Protein AF-A0A0S2LIQ3-F1 (afdb_monomer)

pLDDT: mean 70.56, std 28.11, range [24.98, 98.38]

Radius of gyration: 31.93 Å; Cα contacts (8 Å, |Δi|>4): 536; chains: 1; bounding box: 80×96×105 Å

Secondary structure (DSSP, 8-state):
---------------------------------S-B-SS-TTSS--GGG---SSS-HHHHHHHHHHHHH-HHHHHTTEE-SSS-TTSBSEEEEEEE-SSTT--EEEEEEEGGGS----S---TTT--HHHHHHHHHHHTTSS-EETTEEPP--HHHHHHHHHSS-EEEEEHHHHTTHHHHHHTTTTTS-EEEEE-SS--SSSPTT-EEEEEEEEE-TTS-EEEEEEETTTEEEEEEHHHHHHHEEEEEEEGGG---PPP-------PPPPPPPPP-------------------------------------------------------------------PPP-

Solvent-accessible surface area (backbone atoms only — not comparable to full-atom values): 21397 Å² total; per-residue (Å²): 137,87,88,76,89,85,88,78,90,80,80,88,75,83,78,76,77,76,73,76,72,78,76,75,71,68,70,77,78,76,67,74,86,63,36,34,13,38,30,32,98,84,71,43,53,50,44,86,64,45,24,50,62,59,75,26,39,23,36,51,8,31,51,31,13,39,25,70,58,24,26,62,44,59,50,69,29,55,48,60,86,61,98,48,57,65,52,32,47,52,35,32,33,51,39,22,36,77,55,95,76,32,49,78,43,79,27,80,39,35,66,90,66,35,28,82,44,35,62,56,71,58,42,73,47,32,37,48,63,26,35,52,53,30,26,38,41,75,70,67,64,38,66,63,56,99,71,33,61,48,67,40,59,46,44,52,30,42,19,20,70,65,49,43,65,48,41,70,46,44,47,86,79,37,61,81,51,46,59,59,54,51,58,35,15,68,50,22,37,21,30,42,29,27,21,68,68,86,30,81,87,55,69,47,59,35,30,23,9,29,56,36,59,49,67,45,97,90,66,51,46,32,37,32,32,34,37,33,82,66,47,81,48,76,40,44,45,68,58,53,53,68,24,37,37,31,44,27,33,44,49,93,64,48,52,59,81,62,78,87,73,72,88,74,88,76,73,81,84,79,78,84,86,82,83,87,84,86,89,82,91,86,85,86,86,82,84,89,84,90,84,88,83,88,80,91,76,89,78,89,79,82,89,85,82,80,87,82,89,78,89,84,84,86,81,89,86,88,83,90,82,84,86,83,89,77,85,86,81,82,81,73,94,67,95,72,87,84,78,85,80,83,83,81,78,136

Nearest PDB structures (foldseek):
  8oig-assembly3_C  TM=6.066E-01  e=2.858E-04  Staphylococcus aureus
  1cv8-assembly1_A-2  TM=5.925E-01  e=3.415E-04  Staphylococcus aureus
  8bns-assembly1_B  TM=5.277E-01  e=1.074E-01  Sulfurihydrogenibium sp. YO3AOP1
  7old-assembly1_SE  TM=5.639E-01  e=6.749E-01  Thermochaetoides thermophila DSM 1495

Mean predicted aligned error: 17.4 Å

Sequence (346 aa):
MINTFFITLLFSHALTWTQAIPTLSHPPTVWKRDGAPLFGASGMPSRDDIGQHEGDCGWLSSMAAITTISPFFVKSKFAYSSSSDQSVTDVRVTIFTDDASLTAQVVPVTYHSQLINNDNEDTSTAWWPGAYDSAAVYSGTLPSTNGSLNPVGVTNALQILTGKEAAWKFKGDLGDEAWEVLNKGTKTPVVLQTLPTGAVDLVGGHAYAVLNTSIAVNGTKMVALFNPWGDDVVYTYDTAMNDCYLLAWLKNNDTLKSTESSSSSSSPPSSPLVDSGTFCSETDNGVSTSTSAESRSQSVRTLNYKDTSSSISSSFDPTLTSAPEGVEENIVWVTEMVVITKFVYD

InterPro domains:
  IPR001300 Peptidase C2, calpain, catalytic domain [PS50203] (15-279)
  IPR038765 Papain-like cysteine peptidase superfamily [SSF54001] (20-251)

Foldseek 3Di:
DDDDDDDDDDDDDPPPPPPVPPPPPPPPPPPPPWAAQQDAPVNFNALLQFAAQDQQQLLSQLVNLCCLLCSVLLVVQWDADDPHSGTGFKIFGWWFALDPQRHIDTAIDGRVRFQPRGPVNPCNRHRNVSRLQSRCPRVVRFDDDPSGTDYDHNQSSNCGSRVFHKDKDFLVVCVVVVLVQLQLSNQWWKKFAFAQPDQDPDDHRGIWTFNHWDQDPVRFIKTWTHGSNNDTDIDTPCNSSVGTGMMMTGPPSDRSDDDPPPDDPPDDDDDDDDDDDDDDDDDDDDDDDDDDDDDDDDDDDDDDDDDDDDDDDDDDDDDDDDDDDDDDDPDDDDDDDDDDDDDDDD

Structure (mmCIF, N/CA/C/O backbone):
data_AF-A0A0S2LIQ3-F1
#
_entry.id   AF-A0A0S2LIQ3-F1
#
loop_
_atom_site.group_PDB
_atom_site.id
_atom_site.type_symbol
_atom_site.label_atom_id
_atom_site.label_alt_id
_atom_site.label_comp_id
_atom_site.label_asym_id
_atom_site.label_entity_id
_atom_site.label_seq_id
_atom_site.pdbx_PDB_ins_code
_atom_site.Cartn_x
_atom_site.Cartn_y
_atom_site.Cartn_z
_atom_site.occupancy
_atom_site.B_iso_or_equiv
_atom_site.auth_seq_id
_atom_site.auth_comp_id
_atom_site.auth_asym_id
_atom_site.auth_atom_id
_atom_site.pdbx_PDB_model_num
ATOM 1 N N . MET A 1 1 ? 41.378 -73.981 39.094 1.00 36.47 1 MET A N 1
ATOM 2 C CA . MET A 1 1 ? 42.845 -73.861 38.959 1.00 36.47 1 MET A CA 1
ATOM 3 C C . MET A 1 1 ? 43.150 -73.225 37.615 1.00 36.47 1 MET A C 1
ATOM 5 O O . MET A 1 1 ? 42.400 -73.433 36.675 1.00 36.47 1 MET A O 1
ATOM 9 N N . ILE A 1 2 ? 44.174 -72.380 37.628 1.00 39.12 2 ILE A N 1
ATOM 10 C CA . ILE A 1 2 ? 44.623 -71.388 36.640 1.00 39.12 2 ILE A CA 1
ATOM 11 C C . ILE A 1 2 ? 45.093 -71.994 35.298 1.00 39.12 2 ILE A C 1
ATOM 13 O O . ILE A 1 2 ? 45.505 -73.150 35.272 1.00 39.12 2 ILE A O 1
ATOM 17 N N . ASN A 1 3 ? 45.133 -71.117 34.279 1.00 33.31 3 ASN A N 1
ATOM 18 C CA . ASN A 1 3 ? 45.941 -71.078 33.040 1.00 33.31 3 ASN A CA 1
ATOM 19 C C . ASN A 1 3 ? 45.209 -71.442 31.739 1.00 33.31 3 ASN A C 1
ATOM 21 O O . ASN A 1 3 ? 44.478 -72.417 31.705 1.00 33.31 3 ASN A O 1
ATOM 25 N N . THR A 1 4 ? 45.426 -70.806 30.584 1.00 42.25 4 THR A N 1
ATOM 26 C CA . THR A 1 4 ? 46.072 -69.548 30.156 1.00 42.25 4 THR A CA 1
ATOM 27 C C . THR A 1 4 ? 45.879 -69.487 28.633 1.00 42.25 4 THR A C 1
ATOM 29 O O . THR A 1 4 ? 45.931 -70.527 27.989 1.00 42.25 4 THR A O 1
ATOM 32 N N . PHE A 1 5 ? 45.616 -68.284 28.107 1.00 41.88 5 PHE A N 1
ATOM 33 C CA . PHE A 1 5 ? 45.837 -67.776 26.739 1.00 41.88 5 PHE A CA 1
ATOM 34 C C . PHE A 1 5 ? 45.784 -68.728 25.528 1.00 41.88 5 PHE A C 1
ATOM 36 O O . PHE A 1 5 ? 46.616 -69.611 25.401 1.00 41.88 5 PHE A O 1
ATOM 43 N N . PHE A 1 6 ? 45.000 -68.347 24.512 1.00 40.59 6 PHE A N 1
ATOM 44 C CA . PHE A 1 6 ? 45.554 -68.029 23.185 1.00 40.59 6 PHE A CA 1
ATOM 45 C C . PHE A 1 6 ? 44.623 -67.047 22.456 1.00 40.59 6 PHE A C 1
ATOM 47 O O . PHE A 1 6 ? 43.516 -67.384 22.049 1.00 40.59 6 PHE A O 1
ATOM 54 N N . ILE A 1 7 ? 45.090 -65.803 22.328 1.00 46.41 7 ILE A N 1
ATOM 55 C CA . ILE A 1 7 ? 44.569 -64.806 21.391 1.00 46.41 7 ILE A CA 1
ATOM 56 C C . ILE A 1 7 ? 45.223 -65.122 20.048 1.00 46.41 7 ILE A C 1
ATOM 58 O O . ILE A 1 7 ? 46.450 -65.156 19.959 1.00 46.41 7 ILE A O 1
ATOM 62 N N . THR A 1 8 ? 44.430 -65.344 19.003 1.00 44.41 8 THR A N 1
ATOM 63 C CA . THR A 1 8 ? 44.941 -65.349 17.629 1.00 44.41 8 THR A CA 1
ATOM 64 C C . THR A 1 8 ? 44.077 -64.447 16.763 1.00 44.41 8 THR A C 1
ATOM 66 O O . THR A 1 8 ? 42.898 -64.689 16.525 1.00 44.41 8 THR A O 1
ATOM 69 N N . LEU A 1 9 ? 44.730 -63.361 16.361 1.00 42.03 9 LEU A N 1
ATOM 70 C CA . LEU A 1 9 ? 44.370 -62.364 15.367 1.00 42.03 9 LEU A CA 1
ATOM 71 C C . LEU A 1 9 ? 43.958 -63.030 14.041 1.00 42.03 9 LEU A C 1
ATOM 73 O O . LEU A 1 9 ? 44.758 -63.770 13.472 1.00 42.03 9 LEU A O 1
ATOM 77 N N . LEU A 1 10 ? 42.789 -62.691 13.491 1.00 42.06 10 LEU A N 1
ATOM 78 C CA . LEU A 1 10 ? 42.515 -62.854 12.060 1.00 42.06 10 LEU A CA 1
ATOM 79 C C . LEU A 1 10 ? 41.850 -61.594 11.491 1.00 42.06 10 LEU A C 1
ATOM 81 O O . LEU A 1 10 ? 40.644 -61.393 11.560 1.00 42.06 10 LEU A O 1
ATOM 85 N N . PHE A 1 11 ? 42.736 -60.735 10.989 1.00 40.19 11 PHE A N 1
ATOM 86 C CA . PHE A 1 11 ? 42.640 -59.858 9.823 1.00 40.19 11 PHE A CA 1
ATOM 87 C C . PHE A 1 11 ? 41.258 -59.422 9.310 1.00 40.19 11 PHE A C 1
ATOM 89 O O . PHE A 1 11 ? 40.604 -60.078 8.501 1.00 40.19 11 PHE A O 1
ATOM 96 N N . SER A 1 12 ? 40.959 -58.180 9.677 1.00 43.09 12 SER A N 1
ATOM 97 C CA . SER A 1 12 ? 40.254 -57.133 8.942 1.00 43.09 12 SER A CA 1
ATOM 98 C C . SER A 1 12 ? 40.279 -57.290 7.415 1.00 43.09 12 SER A C 1
ATOM 100 O O . SER A 1 12 ? 41.303 -57.061 6.781 1.00 43.09 12 SER A O 1
ATOM 102 N N . HIS A 1 13 ? 39.121 -57.568 6.821 1.00 38.19 13 HIS A N 1
ATOM 103 C CA . HIS A 1 13 ? 38.801 -57.175 5.447 1.00 38.19 13 HIS A CA 1
ATOM 104 C C . HIS A 1 13 ? 37.413 -56.536 5.466 1.00 38.19 13 HIS A C 1
ATOM 106 O O . HIS A 1 13 ? 36.413 -57.147 5.095 1.00 38.19 13 HIS A O 1
ATOM 112 N N . ALA A 1 14 ? 37.343 -55.297 5.956 1.00 44.16 14 ALA A N 1
ATOM 113 C CA . ALA A 1 14 ? 36.196 -54.447 5.687 1.00 44.16 14 ALA A CA 1
ATOM 114 C C . ALA A 1 14 ? 36.252 -54.081 4.198 1.00 44.16 14 ALA A C 1
ATOM 116 O O . ALA A 1 14 ? 36.945 -53.149 3.797 1.00 44.16 14 ALA A O 1
ATOM 117 N N . LEU A 1 15 ? 35.559 -54.864 3.371 1.00 41.22 15 LEU A N 1
ATOM 118 C CA . LEU A 1 15 ? 35.160 -54.453 2.032 1.00 41.22 15 LEU A CA 1
ATOM 119 C C . LEU A 1 15 ? 34.224 -53.253 2.195 1.00 41.22 15 LEU A C 1
ATOM 121 O O . LEU A 1 15 ? 33.015 -53.406 2.365 1.00 41.22 15 LEU A O 1
ATOM 125 N N . THR A 1 16 ? 34.789 -52.050 2.174 1.00 39.84 16 THR A N 1
ATOM 126 C CA . THR A 1 16 ? 34.028 -50.824 1.966 1.00 39.84 16 THR A CA 1
ATOM 127 C C . THR A 1 16 ? 33.497 -50.866 0.542 1.00 39.84 16 THR A C 1
ATOM 129 O O . THR A 1 16 ? 34.182 -50.499 -0.409 1.00 39.84 16 THR A O 1
ATOM 132 N N . TRP A 1 17 ? 32.274 -51.363 0.397 1.00 39.88 17 TRP A N 1
ATOM 133 C CA . TRP A 1 17 ? 31.448 -51.088 -0.765 1.00 39.88 17 TRP A CA 1
ATOM 134 C C . TRP A 1 17 ? 31.114 -49.597 -0.744 1.00 39.88 17 TRP A C 1
ATOM 136 O O . TRP A 1 17 ? 30.097 -49.176 -0.199 1.00 39.88 17 TRP A O 1
ATOM 146 N N . THR A 1 18 ? 31.988 -48.781 -1.327 1.00 41.03 18 THR A N 1
ATOM 147 C CA . THR A 1 18 ? 31.620 -47.463 -1.836 1.00 41.03 18 THR A CA 1
ATOM 148 C C . THR A 1 18 ? 30.677 -47.696 -3.009 1.00 41.03 18 THR A C 1
ATOM 150 O O . THR A 1 18 ? 31.080 -47.771 -4.167 1.00 41.03 18 THR A O 1
ATOM 153 N N . GLN A 1 19 ? 29.392 -47.866 -2.697 1.00 46.28 19 GLN A N 1
ATOM 154 C CA . GLN A 1 19 ? 28.330 -47.607 -3.655 1.00 46.28 19 GLN A CA 1
ATOM 155 C C . GLN A 1 19 ? 28.509 -46.145 -4.062 1.00 46.28 19 GLN A C 1
ATOM 157 O O . GLN A 1 19 ? 28.228 -45.235 -3.282 1.00 46.28 19 GLN A O 1
ATOM 162 N N . ALA A 1 20 ? 29.071 -45.927 -5.250 1.00 39.19 20 ALA A N 1
ATOM 163 C CA . ALA A 1 20 ? 28.983 -44.650 -5.922 1.00 39.19 20 ALA A CA 1
ATOM 164 C C . ALA A 1 20 ? 27.489 -44.373 -6.070 1.00 39.19 20 ALA A C 1
ATOM 166 O O . ALA A 1 20 ? 26.828 -44.960 -6.925 1.00 39.19 20 ALA A O 1
ATOM 167 N N . ILE A 1 21 ? 26.945 -43.547 -5.173 1.00 45.97 21 ILE A N 1
ATOM 168 C CA . ILE A 1 21 ? 25.639 -42.939 -5.374 1.00 45.97 21 ILE A CA 1
ATOM 169 C C . ILE A 1 21 ? 25.773 -42.268 -6.738 1.00 45.97 21 ILE A C 1
ATOM 171 O O . ILE A 1 21 ? 26.664 -41.424 -6.881 1.00 45.97 21 ILE A O 1
ATOM 175 N N . PRO A 1 22 ? 24.992 -42.663 -7.757 1.00 39.53 22 PRO A N 1
ATOM 176 C CA . PRO A 1 22 ? 24.955 -41.891 -8.974 1.00 39.53 22 PRO A CA 1
ATOM 177 C C . PRO A 1 22 ? 24.485 -40.513 -8.533 1.00 39.53 22 PRO A C 1
ATOM 179 O O . PRO A 1 22 ? 23.335 -40.333 -8.132 1.00 39.53 22 PRO A O 1
ATOM 182 N N . THR A 1 23 ? 25.406 -39.552 -8.523 1.00 41.56 23 THR A N 1
ATOM 183 C CA . THR A 1 23 ? 25.052 -38.150 -8.540 1.00 41.56 23 THR A CA 1
ATOM 184 C C . THR A 1 23 ? 24.220 -38.007 -9.798 1.00 41.56 23 THR A C 1
ATOM 186 O O . THR A 1 23 ? 24.741 -37.936 -10.908 1.00 41.56 23 THR A O 1
ATOM 189 N N . LEU A 1 24 ? 22.898 -38.055 -9.618 1.00 39.16 24 LEU A N 1
ATOM 190 C CA . LEU A 1 24 ? 21.955 -37.386 -10.487 1.00 39.16 24 LEU A CA 1
ATOM 191 C C . LEU A 1 24 ? 22.468 -35.954 -10.536 1.00 39.16 24 LEU A C 1
ATOM 193 O O . LEU A 1 24 ? 22.186 -35.135 -9.663 1.00 39.16 24 LEU A O 1
ATOM 197 N N . SER A 1 25 ? 23.333 -35.697 -11.514 1.00 38.75 25 SER A N 1
ATOM 198 C CA . SER A 1 25 ? 23.600 -34.368 -12.000 1.00 38.75 25 SER A CA 1
ATOM 199 C C . SER A 1 25 ? 22.222 -33.851 -12.356 1.00 38.75 25 SER A C 1
ATOM 201 O O . SER A 1 25 ? 21.656 -34.259 -13.375 1.00 38.75 25 SER A O 1
ATOM 203 N N . HIS A 1 26 ? 21.644 -33.049 -11.460 1.00 41.47 26 HIS A N 1
ATOM 204 C CA . HIS A 1 26 ? 20.515 -32.218 -11.812 1.00 41.47 26 HIS A CA 1
ATOM 205 C C . HIS A 1 26 ? 20.914 -31.579 -13.140 1.00 41.47 26 HIS A C 1
ATOM 207 O O . HIS A 1 26 ? 22.007 -30.996 -13.206 1.00 41.47 26 HIS A O 1
ATOM 213 N N . PRO A 1 27 ? 20.139 -31.779 -14.223 1.00 46.03 27 PRO A N 1
ATOM 214 C CA . PRO A 1 27 ? 20.403 -31.032 -15.436 1.00 46.03 27 PRO A CA 1
ATOM 215 C C . PRO A 1 27 ? 20.510 -29.569 -15.001 1.00 46.03 27 PRO A C 1
ATOM 217 O O . PRO A 1 27 ? 19.692 -29.156 -14.170 1.00 46.03 27 PRO A O 1
ATOM 220 N N . PRO A 1 28 ? 21.538 -28.821 -15.448 1.00 39.88 28 PRO A N 1
ATOM 221 C CA . PRO A 1 28 ? 21.647 -27.416 -15.096 1.00 39.88 28 PRO A CA 1
ATOM 222 C C . PRO A 1 28 ? 20.280 -26.809 -15.356 1.00 39.88 28 PRO A C 1
ATOM 224 O O . PRO A 1 28 ? 19.745 -26.977 -16.457 1.00 39.88 28 PRO A O 1
ATOM 227 N N . THR A 1 29 ? 19.675 -26.234 -14.316 1.00 41.88 29 THR A N 1
ATOM 228 C CA . THR A 1 29 ? 18.372 -25.596 -14.419 1.00 41.88 29 THR A CA 1
ATOM 229 C C . THR A 1 29 ? 18.506 -24.628 -15.576 1.00 41.88 29 THR A C 1
ATOM 231 O O . THR A 1 29 ? 19.274 -23.665 -15.513 1.00 41.88 29 THR A O 1
ATOM 234 N N . VAL A 1 30 ? 17.849 -24.937 -16.693 1.00 41.16 30 VAL A N 1
ATOM 235 C CA . VAL A 1 30 ? 17.696 -23.974 -17.769 1.00 41.16 30 VAL A CA 1
ATOM 236 C C . VAL A 1 30 ? 16.786 -22.933 -17.146 1.00 41.16 30 VAL A C 1
ATOM 238 O O . VAL A 1 30 ? 15.573 -23.120 -17.107 1.00 41.16 30 VAL A O 1
ATOM 241 N N . TRP A 1 31 ? 17.380 -21.903 -16.538 1.00 40.84 31 TRP A N 1
ATOM 242 C CA . TRP A 1 31 ? 16.656 -20.719 -16.108 1.00 40.84 31 TRP A CA 1
ATOM 243 C C . TRP A 1 31 ? 15.773 -20.334 -17.285 1.00 40.84 31 TRP A C 1
ATOM 245 O O . TRP A 1 31 ? 16.295 -20.184 -18.395 1.00 40.84 31 TRP A O 1
ATOM 255 N N . LYS A 1 32 ? 14.450 -20.282 -17.082 1.00 46.88 32 LYS A N 1
ATOM 256 C CA . LYS A 1 32 ? 13.525 -19.763 -18.091 1.00 46.88 32 LYS A CA 1
ATOM 257 C C . LYS A 1 32 ? 14.091 -18.412 -18.525 1.00 46.88 32 LYS A C 1
ATOM 259 O O . LYS A 1 32 ? 14.033 -17.450 -17.773 1.00 46.88 32 LYS A O 1
ATOM 264 N N . ARG A 1 33 ? 14.710 -18.377 -19.706 1.00 49.84 33 ARG A N 1
ATOM 265 C CA . ARG A 1 33 ? 15.140 -17.144 -20.379 1.00 49.84 33 ARG A CA 1
ATOM 266 C C . ARG A 1 33 ? 13.937 -16.335 -20.860 1.00 49.84 33 ARG A C 1
ATOM 268 O O . ARG A 1 33 ? 14.093 -15.193 -21.274 1.00 49.84 33 ARG A O 1
ATOM 275 N N . ASP A 1 34 ? 12.768 -16.951 -20.807 1.00 64.56 34 ASP A N 1
ATOM 276 C CA . ASP A 1 34 ? 11.498 -16.419 -21.239 1.00 64.56 34 ASP A CA 1
ATOM 277 C C . ASP A 1 34 ? 10.853 -15.797 -19.999 1.00 64.56 34 ASP A C 1
ATOM 279 O O . ASP A 1 34 ? 10.672 -16.487 -18.994 1.00 64.56 34 ASP A O 1
ATOM 283 N N . GLY A 1 35 ? 10.612 -14.484 -20.032 1.00 70.75 35 GLY A N 1
ATOM 284 C CA . GLY A 1 35 ? 10.063 -13.729 -18.905 1.00 70.75 35 GLY A CA 1
ATOM 285 C C . GLY A 1 35 ? 8.764 -14.314 -18.340 1.00 70.75 35 GLY A C 1
ATOM 286 O O . GLY A 1 35 ? 8.161 -15.226 -18.902 1.00 70.75 35 GLY A O 1
ATOM 287 N N . ALA A 1 36 ? 8.313 -13.767 -17.218 1.00 85.88 36 ALA A N 1
ATOM 288 C CA . ALA A 1 36 ? 7.078 -14.189 -16.562 1.00 85.88 36 ALA A CA 1
ATOM 289 C C . ALA A 1 36 ? 5.967 -13.138 -16.733 1.00 85.88 36 ALA A C 1
ATOM 291 O O . ALA A 1 36 ? 6.256 -11.996 -17.129 1.00 85.88 36 ALA A O 1
ATOM 292 N N . PRO A 1 37 ? 4.704 -13.494 -16.435 1.00 90.31 37 PRO A N 1
ATOM 293 C CA . PRO A 1 37 ? 3.625 -12.527 -16.351 1.00 90.31 37 PRO A CA 1
ATOM 294 C C . PRO A 1 37 ? 3.949 -11.436 -15.329 1.00 90.31 37 PRO A C 1
ATOM 296 O O . PRO A 1 37 ? 4.148 -11.720 -14.151 1.00 90.31 37 PRO A O 1
ATOM 299 N N . LEU A 1 38 ? 4.036 -10.181 -15.772 1.00 91.50 38 LEU A N 1
ATOM 300 C CA . LEU A 1 38 ? 4.295 -9.061 -14.867 1.00 91.50 38 LEU A CA 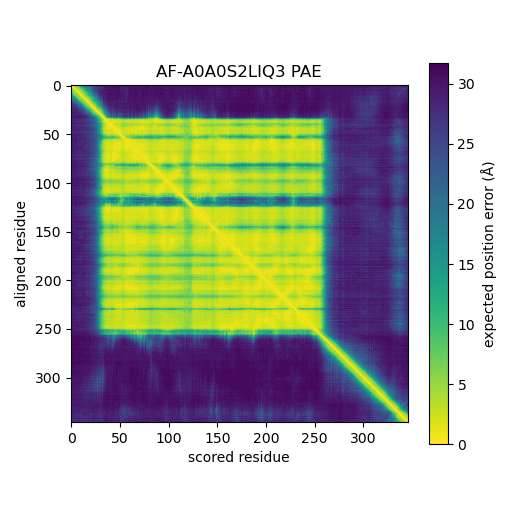1
ATOM 301 C C . LEU A 1 38 ? 3.141 -8.908 -13.875 1.00 91.50 38 LEU A C 1
ATOM 303 O O . LEU A 1 38 ? 3.365 -8.771 -12.676 1.00 91.50 38 LEU A O 1
ATOM 307 N N . PHE A 1 39 ? 1.915 -8.978 -14.382 1.00 92.25 39 PHE A N 1
ATOM 308 C CA . PHE A 1 39 ? 0.692 -8.967 -13.589 1.00 92.25 39 PHE A CA 1
ATOM 309 C C . PHE A 1 39 ? 0.057 -10.356 -13.600 1.00 92.25 39 PHE A C 1
ATOM 311 O O . PHE A 1 39 ? 0.274 -11.115 -14.547 1.00 92.25 39 PHE A O 1
ATOM 318 N N . GLY A 1 40 ? -0.753 -10.649 -12.578 1.00 85.62 40 GLY A N 1
ATOM 319 C CA . GLY A 1 40 ? -1.505 -11.898 -12.480 1.00 85.62 40 GLY A CA 1
ATOM 320 C C . GLY A 1 40 ? -2.417 -12.153 -13.683 1.00 85.62 40 GLY A C 1
ATOM 321 O O . GLY A 1 40 ? -2.557 -11.327 -14.585 1.00 85.62 40 GLY A O 1
ATOM 322 N N . ALA A 1 41 ? -3.122 -13.285 -13.684 1.00 85.00 41 ALA A N 1
ATOM 323 C CA . ALA A 1 41 ? -3.971 -13.710 -14.808 1.00 85.00 41 ALA A CA 1
ATOM 324 C C . ALA A 1 41 ? -5.048 -12.685 -15.237 1.00 85.00 41 ALA A C 1
ATOM 326 O O . ALA A 1 41 ? -5.533 -12.728 -16.366 1.00 85.00 41 ALA A O 1
ATOM 327 N N . SER A 1 42 ? -5.421 -11.754 -14.355 1.00 87.62 42 SER A N 1
ATOM 328 C CA . SER A 1 42 ? -6.334 -10.642 -14.653 1.00 87.62 42 SER A CA 1
ATOM 329 C C . SER A 1 42 ? -5.716 -9.551 -15.545 1.00 87.62 42 SER A C 1
ATOM 331 O O . SER A 1 42 ? -6.435 -8.682 -16.039 1.00 87.62 42 SER A O 1
ATOM 333 N N . GLY A 1 43 ? -4.390 -9.555 -15.715 1.00 89.31 43 GLY A N 1
ATOM 334 C CA . GLY A 1 43 ? -3.617 -8.477 -16.328 1.00 89.31 43 GLY A CA 1
ATOM 335 C C . GLY A 1 43 ? -3.533 -7.217 -15.460 1.00 89.31 43 GLY A C 1
ATOM 336 O O . GLY A 1 43 ? -3.132 -6.163 -15.950 1.00 89.31 43 GLY A O 1
ATOM 337 N N . MET A 1 44 ? -3.938 -7.269 -14.190 1.00 92.94 44 MET A N 1
ATOM 338 C CA . MET A 1 44 ? -3.933 -6.131 -13.268 1.00 92.94 44 MET A CA 1
ATOM 339 C C . MET A 1 44 ? -3.196 -6.496 -11.977 1.00 92.94 44 MET A C 1
ATOM 341 O O . MET A 1 44 ? -3.339 -7.631 -11.529 1.00 92.94 44 MET A O 1
ATOM 345 N N . PRO A 1 45 ? -2.461 -5.553 -11.354 1.00 94.00 45 PRO A N 1
ATOM 346 C CA . PRO A 1 45 ? -1.967 -5.737 -9.994 1.00 94.00 45 PRO A CA 1
ATOM 347 C C . PRO A 1 45 ? -3.114 -6.100 -9.047 1.00 94.00 45 PRO A C 1
ATOM 349 O O . PRO A 1 45 ? -4.131 -5.398 -9.024 1.00 94.00 45 PRO A O 1
ATOM 352 N N . SER A 1 46 ? -2.948 -7.168 -8.270 1.00 92.75 46 SER A N 1
ATOM 353 C CA . SER A 1 46 ? -3.838 -7.535 -7.169 1.00 92.75 46 SER A CA 1
ATOM 354 C C . SER A 1 46 ? -3.086 -7.490 -5.847 1.00 92.75 46 SER A C 1
ATOM 356 O O . SER A 1 46 ? -1.896 -7.788 -5.795 1.00 92.75 46 SER A O 1
ATOM 358 N N . ARG A 1 47 ? -3.783 -7.176 -4.747 1.00 91.25 47 ARG A N 1
ATOM 359 C CA . ARG A 1 47 ? -3.188 -7.354 -3.414 1.00 91.25 47 ARG A CA 1
ATOM 360 C C . ARG A 1 47 ? -2.860 -8.821 -3.125 1.00 91.25 47 ARG A C 1
ATOM 362 O O . ARG A 1 47 ? -1.957 -9.075 -2.349 1.00 91.25 47 ARG A O 1
ATOM 369 N N . ASP A 1 48 ? -3.544 -9.755 -3.787 1.00 89.12 48 ASP A N 1
ATOM 370 C CA . ASP A 1 48 ? -3.305 -11.197 -3.641 1.00 89.12 48 ASP A CA 1
ATOM 371 C C . ASP A 1 48 ? -1.962 -11.629 -4.256 1.00 89.12 48 ASP A C 1
ATOM 373 O O . ASP A 1 48 ? -1.461 -12.713 -3.969 1.00 89.12 48 ASP A O 1
ATOM 377 N N . ASP A 1 49 ? -1.360 -10.774 -5.091 1.00 88.50 49 ASP A N 1
ATOM 378 C CA . ASP A 1 49 ? -0.010 -10.992 -5.608 1.00 88.50 49 ASP A CA 1
ATOM 379 C C . ASP A 1 49 ? 1.053 -10.687 -4.534 1.00 88.50 49 ASP A C 1
ATOM 381 O O . ASP A 1 49 ? 2.219 -11.003 -4.737 1.00 88.50 49 ASP A O 1
ATOM 385 N N . ILE A 1 50 ? 0.682 -10.057 -3.412 1.00 89.25 50 ILE A N 1
ATOM 386 C CA . ILE A 1 50 ? 1.592 -9.608 -2.353 1.00 89.25 50 ILE A CA 1
ATOM 387 C C . ILE A 1 50 ? 1.640 -10.650 -1.234 1.00 89.25 50 ILE A C 1
ATOM 389 O O . ILE A 1 50 ? 0.622 -10.985 -0.635 1.00 89.25 50 ILE A O 1
ATOM 393 N N . GLY A 1 51 ? 2.845 -11.085 -0.902 1.00 84.69 51 GLY A N 1
ATOM 394 C CA . GLY A 1 51 ? 3.167 -11.901 0.259 1.00 84.69 51 GLY A CA 1
ATOM 395 C C . GLY A 1 51 ? 4.458 -11.381 0.875 1.00 84.69 51 GLY A C 1
ATOM 396 O O . GLY A 1 51 ? 5.316 -10.862 0.171 1.00 84.69 51 GLY A O 1
ATOM 397 N N . GLN A 1 52 ? 4.586 -11.469 2.189 1.00 80.75 52 GLN A N 1
ATOM 398 C CA . GLN A 1 52 ? 5.766 -11.023 2.916 1.00 80.75 52 GLN A CA 1
ATOM 399 C C . GLN A 1 52 ? 6.679 -12.200 3.239 1.00 80.75 52 GLN A C 1
ATOM 401 O O . GLN A 1 52 ? 6.227 -13.123 3.901 1.00 80.75 52 GLN A O 1
ATOM 406 N N . HIS A 1 53 ? 7.961 -12.079 2.887 1.00 72.12 53 HIS A N 1
ATOM 407 C CA . HIS A 1 53 ? 9.032 -12.984 3.316 1.00 72.12 53 HIS A CA 1
ATOM 408 C C . HIS A 1 53 ? 9.819 -12.466 4.539 1.00 72.12 53 HIS A C 1
ATOM 410 O O . HIS A 1 53 ? 10.085 -13.203 5.488 1.00 72.12 53 HIS A O 1
ATOM 416 N N . GLU A 1 54 ? 10.184 -11.178 4.552 1.00 75.75 54 GLU A N 1
ATOM 417 C CA . GLU A 1 54 ? 11.020 -10.557 5.597 1.00 75.75 54 GLU A CA 1
ATOM 418 C C . GLU A 1 54 ? 10.380 -9.279 6.162 1.00 75.75 54 GLU A C 1
ATOM 420 O O . GLU A 1 54 ? 9.304 -8.906 5.741 1.00 75.75 54 GLU A O 1
ATOM 425 N N . GLY A 1 55 ? 10.975 -8.621 7.167 1.00 80.19 55 GLY A N 1
ATOM 426 C CA . GLY A 1 55 ? 10.349 -7.582 8.017 1.00 80.19 55 GLY A CA 1
ATOM 427 C C . GLY A 1 55 ? 9.873 -6.263 7.366 1.00 80.19 55 GLY A C 1
ATOM 428 O O . GLY A 1 55 ? 9.819 -5.233 8.038 1.00 80.19 55 GLY A O 1
ATOM 429 N N . ASP A 1 56 ? 9.505 -6.252 6.091 1.00 86.94 56 ASP A N 1
ATOM 430 C CA . ASP A 1 56 ? 9.055 -5.114 5.287 1.00 86.94 56 ASP A CA 1
ATOM 431 C C . ASP A 1 56 ? 7.525 -4.884 5.339 1.00 86.94 56 ASP A C 1
ATOM 433 O O . ASP A 1 56 ? 6.909 -4.377 4.401 1.00 86.94 56 ASP A O 1
ATOM 437 N N . CYS A 1 57 ? 6.871 -5.202 6.464 1.00 93.19 57 CYS A N 1
ATOM 438 C CA . CYS A 1 57 ? 5.400 -5.305 6.512 1.00 93.19 57 CYS A CA 1
ATOM 439 C C . CYS A 1 57 ? 4.707 -3.977 6.228 1.00 93.19 57 CYS A C 1
ATOM 441 O O . CYS A 1 57 ? 3.646 -3.941 5.598 1.00 93.19 57 CYS A O 1
ATOM 443 N N . GLY A 1 58 ? 5.328 -2.873 6.649 1.00 94.94 58 GLY A N 1
ATOM 444 C CA . GLY A 1 58 ? 4.855 -1.527 6.358 1.00 94.94 58 GLY A CA 1
ATOM 445 C C . GLY A 1 58 ? 4.901 -1.185 4.870 1.00 94.94 58 GLY A C 1
ATOM 446 O O . GLY A 1 58 ? 3.990 -0.518 4.374 1.00 94.94 58 GLY A O 1
ATOM 447 N N . TRP A 1 59 ? 5.909 -1.677 4.149 1.00 94.69 59 TRP A N 1
ATOM 448 C CA . TRP A 1 59 ? 6.044 -1.504 2.705 1.00 94.69 59 TRP A CA 1
ATOM 449 C C . TRP A 1 59 ? 4.952 -2.269 1.953 1.00 94.69 59 TRP A C 1
ATOM 451 O O . TRP A 1 59 ? 4.152 -1.661 1.235 1.00 94.69 59 TRP A O 1
ATOM 461 N N . LEU A 1 60 ? 4.839 -3.572 2.211 1.00 94.06 60 LEU A N 1
ATOM 462 C CA . LEU A 1 60 ? 3.889 -4.446 1.521 1.00 94.06 60 LEU A CA 1
ATOM 463 C C . LEU A 1 60 ? 2.429 -4.122 1.862 1.00 94.06 60 LEU A C 1
ATOM 465 O O . LEU A 1 60 ? 1.580 -4.083 0.974 1.00 94.06 60 LEU A O 1
ATOM 469 N N . SER A 1 61 ? 2.129 -3.766 3.114 1.00 96.56 61 SER A N 1
ATOM 470 C CA . SER A 1 61 ? 0.786 -3.296 3.494 1.00 96.56 61 SER A CA 1
ATOM 471 C C . SER A 1 61 ? 0.416 -1.981 2.813 1.00 96.56 61 SER A C 1
ATOM 473 O O . SER A 1 61 ? -0.728 -1.791 2.401 1.00 96.56 61 SER A O 1
ATOM 475 N N . SER A 1 62 ? 1.372 -1.063 2.651 1.00 97.50 62 SER A N 1
ATOM 476 C CA . SER A 1 62 ? 1.129 0.183 1.916 1.00 97.50 62 SER A CA 1
ATOM 477 C C . SER A 1 62 ? 0.852 -0.099 0.441 1.00 97.50 62 SER A C 1
ATOM 479 O O . SER A 1 62 ? -0.093 0.450 -0.129 1.00 97.50 62 SER A O 1
ATOM 481 N N . MET A 1 63 ? 1.624 -1.005 -0.160 1.00 95.75 63 MET A N 1
ATOM 482 C CA . MET A 1 63 ? 1.426 -1.461 -1.533 1.00 95.75 63 MET A CA 1
ATOM 483 C C . MET A 1 63 ? 0.056 -2.133 -1.717 1.00 95.75 63 MET A C 1
ATOM 485 O O . MET A 1 63 ? -0.662 -1.810 -2.667 1.00 95.75 63 MET A O 1
ATOM 489 N N . ALA A 1 64 ? -0.368 -2.981 -0.776 1.00 95.50 64 ALA A N 1
ATOM 490 C CA . ALA A 1 64 ? -1.682 -3.622 -0.780 1.00 95.50 64 ALA A CA 1
ATOM 491 C C . ALA A 1 64 ? -2.834 -2.616 -0.612 1.00 95.50 64 ALA A C 1
ATOM 493 O O . ALA A 1 64 ? -3.840 -2.705 -1.325 1.00 95.50 64 ALA A O 1
ATOM 494 N N . ALA A 1 65 ? -2.679 -1.618 0.268 1.00 97.00 65 ALA A N 1
ATOM 495 C CA . ALA A 1 65 ? -3.658 -0.543 0.447 1.00 97.00 65 ALA A CA 1
ATOM 496 C C . ALA A 1 65 ? -3.831 0.272 -0.844 1.00 97.00 65 ALA A C 1
ATOM 498 O O . ALA A 1 65 ? -4.951 0.556 -1.266 1.00 97.00 65 ALA A O 1
ATOM 499 N N . ILE A 1 66 ? -2.725 0.605 -1.515 1.00 96.88 66 ILE A N 1
ATOM 500 C CA . ILE A 1 66 ? -2.738 1.309 -2.802 1.00 96.88 66 ILE A CA 1
ATOM 501 C C . ILE A 1 66 ? -3.400 0.457 -3.887 1.00 96.88 66 ILE A C 1
ATOM 503 O O . ILE A 1 66 ? -4.281 0.946 -4.596 1.00 96.88 66 ILE A O 1
ATOM 507 N N . THR A 1 67 ? -3.006 -0.812 -3.995 1.00 95.12 67 THR A N 1
ATOM 508 C CA . THR A 1 67 ? -3.493 -1.738 -5.028 1.00 95.12 67 THR A CA 1
ATOM 509 C C . THR A 1 67 ? -4.984 -2.022 -4.880 1.00 95.12 67 THR A C 1
ATOM 511 O O . THR A 1 67 ? -5.693 -2.091 -5.877 1.00 95.12 67 THR A O 1
ATOM 514 N N . THR A 1 68 ? -5.486 -2.106 -3.645 1.00 93.38 68 THR A N 1
ATOM 515 C CA . THR A 1 68 ? -6.919 -2.294 -3.368 1.00 93.38 68 THR A CA 1
ATOM 516 C C . THR A 1 68 ? -7.758 -1.106 -3.841 1.00 93.38 68 THR A C 1
ATOM 518 O O . THR A 1 68 ? -8.861 -1.295 -4.349 1.00 93.38 68 THR A O 1
ATOM 521 N N . ILE A 1 69 ? -7.237 0.116 -3.702 1.00 92.75 69 ILE A N 1
ATOM 522 C CA . ILE A 1 69 ? -7.939 1.341 -4.104 1.00 92.75 69 ILE A CA 1
ATOM 523 C C . ILE A 1 69 ? -7.822 1.607 -5.604 1.00 92.75 69 ILE A C 1
ATOM 525 O O . ILE A 1 69 ? -8.796 1.993 -6.250 1.00 92.75 69 ILE A O 1
ATOM 529 N N . SER A 1 70 ? -6.619 1.463 -6.158 1.00 94.12 70 SER A N 1
ATOM 530 C CA . SER A 1 70 ? -6.311 1.871 -7.527 1.00 94.12 70 SER A CA 1
ATOM 531 C C . SER A 1 70 ? -5.257 0.945 -8.145 1.00 94.12 70 SER A C 1
ATOM 533 O O . SER A 1 70 ? -4.090 1.324 -8.286 1.00 94.12 70 SER A O 1
ATOM 535 N N . PRO A 1 71 ? -5.644 -0.268 -8.581 1.00 94.69 71 PRO A N 1
ATOM 536 C CA . PRO A 1 71 ? -4.713 -1.185 -9.242 1.00 94.69 71 PRO A CA 1
ATOM 537 C C . PRO A 1 71 ? -4.188 -0.599 -10.566 1.00 94.69 71 PRO A C 1
ATOM 539 O O . PRO A 1 71 ? -3.055 -0.850 -10.969 1.00 94.69 71 PRO A O 1
ATOM 542 N N . PHE A 1 72 ? -4.967 0.271 -11.219 1.00 94.69 72 PHE A N 1
ATOM 543 C CA . PHE A 1 72 ? -4.532 1.042 -12.387 1.00 94.69 72 PHE A CA 1
ATOM 544 C C . PHE A 1 72 ? -3.424 2.045 -12.068 1.00 94.69 72 PHE A C 1
ATOM 546 O O . PHE A 1 72 ? -2.521 2.225 -12.886 1.00 94.69 72 PHE A O 1
ATOM 553 N N . PHE A 1 73 ? -3.460 2.687 -10.894 1.00 95.56 73 PHE A N 1
ATOM 554 C CA . PHE A 1 73 ? -2.365 3.552 -10.467 1.00 95.56 73 PHE A CA 1
ATOM 555 C C . PHE A 1 73 ? -1.066 2.756 -10.367 1.00 95.56 73 PHE A C 1
ATOM 557 O O . PHE A 1 73 ? -0.069 3.184 -10.945 1.00 95.56 73 PHE A O 1
ATOM 564 N N . VAL A 1 74 ? -1.096 1.584 -9.725 1.00 96.19 74 VAL A N 1
ATOM 565 C CA . VAL A 1 74 ? 0.071 0.692 -9.624 1.00 96.19 74 VAL A CA 1
ATOM 566 C C . VAL A 1 74 ? 0.544 0.275 -11.011 1.00 96.19 74 VAL A C 1
ATOM 568 O O . VAL A 1 74 ? 1.704 0.492 -11.349 1.00 96.19 74 VAL A O 1
ATOM 571 N N . LYS A 1 75 ? -0.365 -0.208 -11.868 1.00 95.75 75 LYS A N 1
ATOM 572 C CA . LYS A 1 75 ? -0.045 -0.608 -13.246 1.00 95.75 75 LYS A CA 1
ATOM 573 C C . LYS A 1 75 ? 0.623 0.518 -14.039 1.00 95.75 75 LYS A C 1
ATOM 575 O O . LYS A 1 75 ? 1.579 0.264 -14.763 1.00 95.75 75 LYS A O 1
ATOM 580 N N . SER A 1 76 ? 0.174 1.765 -13.864 1.00 95.50 76 SER A N 1
ATOM 581 C CA . SER A 1 76 ? 0.737 2.936 -14.557 1.00 95.50 76 SER A CA 1
ATOM 582 C C . SER A 1 76 ? 2.191 3.254 -14.190 1.00 95.50 76 SER A C 1
ATOM 584 O O . SER A 1 76 ? 2.835 4.032 -14.891 1.00 95.50 76 SER A O 1
ATOM 586 N N . LYS A 1 77 ? 2.719 2.672 -13.103 1.00 97.19 77 LYS A N 1
ATOM 587 C CA . LYS A 1 77 ? 4.120 2.839 -12.690 1.00 97.19 77 LYS A CA 1
ATOM 588 C C . LYS A 1 77 ? 5.082 1.958 -13.464 1.00 97.19 77 LYS A C 1
ATOM 590 O O . LYS A 1 77 ? 6.282 2.203 -13.391 1.00 97.19 77 LYS A O 1
ATOM 595 N N . PHE A 1 78 ? 4.574 0.991 -14.219 1.00 96.31 78 PHE A N 1
ATOM 596 C CA . PHE A 1 78 ? 5.376 0.063 -14.998 1.00 96.31 78 PHE A CA 1
ATOM 597 C C . PHE A 1 78 ? 5.337 0.423 -16.480 1.00 96.31 78 PHE A C 1
ATOM 599 O O . PHE A 1 78 ? 4.273 0.511 -17.090 1.00 96.31 78 PHE A O 1
ATOM 606 N N . ALA A 1 79 ? 6.516 0.571 -17.077 1.00 95.50 79 ALA A N 1
ATOM 607 C CA . ALA A 1 79 ? 6.696 0.671 -18.519 1.00 95.50 79 ALA A CA 1
ATOM 608 C C . ALA A 1 79 ? 7.564 -0.491 -19.014 1.00 95.50 79 ALA A C 1
ATOM 610 O O . ALA A 1 79 ? 8.660 -0.707 -18.507 1.00 95.50 79 ALA A O 1
ATOM 611 N N . TYR A 1 80 ? 7.099 -1.219 -20.024 1.00 93.06 80 TYR A N 1
ATOM 612 C CA . TYR A 1 80 ? 7.819 -2.331 -20.647 1.00 93.06 80 TYR A CA 1
ATOM 613 C C . TYR A 1 80 ? 7.573 -2.332 -22.154 1.00 93.06 80 TYR A C 1
ATOM 615 O O . TYR A 1 80 ? 6.577 -1.797 -22.638 1.00 93.06 80 TYR A O 1
ATOM 623 N N . SER A 1 81 ? 8.524 -2.882 -22.907 1.00 81.81 81 SER A N 1
ATOM 624 C CA . SER A 1 81 ? 8.505 -2.854 -24.376 1.00 81.81 81 SER A CA 1
ATOM 625 C C . SER A 1 81 ? 7.660 -3.969 -25.000 1.00 81.81 81 SER A C 1
ATOM 627 O O . SER A 1 81 ? 7.243 -3.853 -26.153 1.00 81.81 81 SER A O 1
ATOM 629 N N . SER A 1 82 ? 7.404 -5.042 -24.245 1.00 80.88 82 SER A N 1
ATOM 630 C CA . SER A 1 82 ? 6.601 -6.175 -24.699 1.00 80.88 82 SER A CA 1
ATOM 631 C C . SER A 1 82 ? 5.173 -5.743 -25.044 1.00 80.88 82 SER A C 1
ATOM 633 O O . SER A 1 82 ? 4.541 -4.988 -24.309 1.00 80.88 82 SER A O 1
ATOM 635 N N . SER A 1 83 ? 4.629 -6.282 -26.137 1.00 78.06 83 SER A N 1
ATOM 636 C CA . SER A 1 83 ? 3.223 -6.095 -26.522 1.00 78.06 83 SER A CA 1
ATOM 637 C C . SER A 1 83 ? 2.236 -6.818 -25.597 1.00 78.06 83 SER A C 1
ATOM 639 O O . SER A 1 83 ? 1.027 -6.675 -25.763 1.00 78.06 83 SER A O 1
ATOM 641 N N . SER A 1 84 ? 2.739 -7.637 -24.672 1.00 84.06 84 SER A N 1
ATOM 642 C CA . SER A 1 84 ? 1.959 -8.411 -23.710 1.00 84.06 84 SER A CA 1
ATOM 643 C C . SER A 1 84 ? 2.619 -8.380 -22.335 1.00 84.06 84 SER A C 1
ATOM 645 O O . SER A 1 84 ? 3.845 -8.446 -22.225 1.00 84.06 84 SER A O 1
ATOM 647 N N . ASP A 1 85 ? 1.797 -8.343 -21.290 1.00 84.38 85 ASP A N 1
ATOM 648 C CA . ASP A 1 85 ? 2.229 -8.480 -19.900 1.00 84.38 85 ASP A CA 1
ATOM 649 C C . ASP A 1 85 ? 2.508 -9.929 -19.479 1.00 84.38 85 ASP A C 1
ATOM 651 O O . ASP A 1 85 ? 2.956 -10.129 -18.361 1.00 84.38 85 ASP A O 1
ATOM 655 N N . GLN A 1 86 ? 2.308 -10.926 -20.350 1.00 85.69 86 GLN A N 1
ATOM 656 C CA . GLN A 1 86 ? 2.396 -12.358 -20.012 1.00 85.69 86 GLN A CA 1
ATOM 657 C C . GLN A 1 86 ? 3.814 -12.949 -20.071 1.00 85.69 86 GLN A C 1
ATOM 659 O O . GLN A 1 86 ? 4.044 -14.063 -19.614 1.00 85.69 86 GLN A O 1
ATOM 664 N N . SER A 1 87 ? 4.765 -12.236 -20.674 1.00 86.62 87 SER A N 1
ATOM 665 C CA . SER A 1 87 ? 6.151 -12.692 -20.835 1.00 86.62 87 SER A CA 1
ATOM 666 C C . SER A 1 87 ? 7.088 -11.486 -20.838 1.00 86.62 87 SER A C 1
ATOM 668 O O . SER A 1 87 ? 7.699 -11.152 -21.856 1.00 86.62 87 SER A O 1
ATOM 670 N N . VAL A 1 88 ? 7.160 -10.791 -19.701 1.00 89.00 88 VAL A N 1
ATOM 671 C CA . VAL A 1 88 ? 7.967 -9.575 -19.540 1.00 89.00 88 VAL A CA 1
ATOM 672 C C . VAL A 1 88 ? 9.298 -9.929 -18.884 1.00 89.00 88 VAL A C 1
ATOM 674 O O . VAL A 1 88 ? 9.334 -10.578 -17.842 1.00 89.00 88 VAL A O 1
ATOM 677 N N . THR A 1 89 ? 10.399 -9.507 -19.502 1.00 89.00 89 THR A N 1
ATOM 678 C CA . THR A 1 89 ? 11.770 -9.734 -19.009 1.00 89.00 89 THR A CA 1
ATOM 679 C C . THR A 1 89 ? 12.357 -8.525 -18.296 1.00 89.00 89 THR A C 1
ATOM 681 O O . THR A 1 89 ? 13.217 -8.674 -17.429 1.00 89.00 89 THR A O 1
ATOM 684 N N . ASP A 1 90 ? 11.907 -7.332 -18.669 1.00 91.50 90 ASP A N 1
ATOM 685 C CA . ASP A 1 90 ? 12.411 -6.053 -18.195 1.00 91.50 90 ASP A CA 1
ATOM 686 C C . ASP A 1 90 ? 11.281 -5.031 -18.097 1.00 91.50 90 ASP A C 1
ATOM 688 O O . ASP A 1 90 ? 10.381 -4.965 -18.939 1.00 91.50 90 ASP A O 1
ATOM 692 N N . VAL A 1 91 ? 11.348 -4.229 -17.042 1.00 94.81 91 VAL A N 1
ATOM 693 C CA . VAL A 1 91 ? 10.418 -3.145 -16.759 1.00 94.81 91 VAL A CA 1
ATOM 694 C C . VAL A 1 91 ? 11.191 -1.908 -16.326 1.00 94.81 91 VAL A C 1
ATOM 696 O O . VAL A 1 91 ? 12.289 -1.977 -15.779 1.00 94.81 91 VAL A O 1
ATOM 699 N N . ARG A 1 92 ? 10.590 -0.748 -16.544 1.00 97.19 92 ARG A N 1
ATOM 700 C CA . ARG A 1 92 ? 10.940 0.503 -15.885 1.00 97.19 92 ARG A CA 1
ATOM 701 C C . ARG A 1 92 ? 9.857 0.805 -14.867 1.00 97.19 92 ARG A C 1
ATOM 703 O O . ARG A 1 92 ? 8.709 1.012 -15.256 1.00 97.19 92 ARG A O 1
ATOM 710 N N . VAL A 1 93 ? 10.228 0.820 -13.595 1.00 97.50 93 VAL A N 1
ATOM 711 C CA . VAL A 1 93 ? 9.318 1.104 -12.484 1.00 97.50 93 VAL A CA 1
ATOM 712 C C . VAL A 1 93 ? 9.504 2.550 -12.052 1.00 97.50 93 VAL A C 1
ATOM 714 O O . VAL A 1 93 ? 10.630 3.010 -11.875 1.00 97.50 93 VAL A O 1
ATOM 717 N N . THR A 1 94 ? 8.405 3.280 -11.899 1.00 98.25 94 THR A N 1
ATOM 718 C CA . THR A 1 94 ? 8.420 4.635 -11.348 1.00 98.25 94 THR A CA 1
ATOM 719 C C . THR A 1 94 ? 8.186 4.588 -9.845 1.00 98.25 94 THR A C 1
ATOM 721 O O . THR A 1 94 ? 7.091 4.240 -9.408 1.00 98.25 94 THR A O 1
ATOM 724 N N . ILE A 1 95 ? 9.183 5.007 -9.077 1.00 97.12 95 ILE A N 1
ATOM 725 C CA . ILE A 1 95 ? 9.104 5.214 -7.626 1.00 97.12 95 ILE A CA 1
ATOM 726 C C . ILE A 1 95 ? 9.408 6.679 -7.298 1.00 97.12 95 ILE A C 1
ATOM 728 O O . ILE A 1 95 ? 9.712 7.460 -8.200 1.00 97.12 95 ILE A O 1
ATOM 732 N N . PHE A 1 96 ? 9.358 7.065 -6.027 1.00 97.56 96 PHE A N 1
ATOM 733 C CA . PHE A 1 96 ? 9.625 8.438 -5.602 1.00 97.56 96 PHE A CA 1
ATOM 734 C C . PHE A 1 96 ? 10.646 8.482 -4.462 1.00 97.56 96 PHE A C 1
ATOM 736 O O . PHE A 1 96 ? 10.747 7.528 -3.695 1.00 97.56 96 PHE A O 1
ATOM 743 N N . THR A 1 97 ? 11.413 9.571 -4.353 1.00 94.38 97 THR A N 1
ATOM 744 C CA . THR A 1 97 ? 12.330 9.776 -3.217 1.00 94.38 97 THR A CA 1
ATOM 745 C C . THR A 1 97 ? 11.578 9.793 -1.886 1.00 94.38 97 THR A C 1
ATOM 747 O O . THR A 1 97 ? 10.400 10.145 -1.827 1.00 94.38 97 THR A O 1
ATOM 750 N N . ASP A 1 98 ? 12.274 9.434 -0.810 1.00 89.12 98 ASP A N 1
ATOM 751 C CA . ASP A 1 98 ? 11.759 9.435 0.564 1.00 89.12 98 ASP A CA 1
ATOM 752 C C . ASP A 1 98 ? 11.912 10.799 1.266 1.00 89.12 98 ASP A C 1
ATOM 754 O O . ASP A 1 98 ? 11.575 10.954 2.441 1.00 89.12 98 ASP A O 1
ATOM 758 N N . ASP A 1 99 ? 12.398 11.803 0.534 1.00 88.88 99 ASP A N 1
ATOM 759 C CA . ASP A 1 99 ? 12.547 13.176 0.992 1.00 88.88 99 ASP A CA 1
ATOM 760 C C . ASP A 1 99 ? 11.318 14.042 0.667 1.00 88.88 99 ASP A C 1
ATOM 762 O O . ASP A 1 99 ? 10.378 13.651 -0.027 1.00 88.88 99 ASP A O 1
ATOM 766 N N . ALA A 1 100 ? 11.332 15.282 1.155 1.00 87.88 100 ALA A N 1
ATOM 767 C CA . ALA A 1 100 ? 10.243 16.230 0.930 1.00 87.88 100 ALA A CA 1
ATOM 768 C C . ALA A 1 100 ? 10.020 16.591 -0.553 1.00 87.88 100 ALA A C 1
ATOM 770 O O . ALA A 1 100 ? 8.978 17.158 -0.877 1.00 87.88 100 ALA A O 1
ATOM 771 N N . SER A 1 101 ? 10.978 16.307 -1.446 1.00 91.00 101 SER A N 1
ATOM 772 C CA . SER A 1 101 ? 10.833 16.607 -2.873 1.00 91.00 101 SER A CA 1
ATOM 773 C C . SER A 1 101 ? 9.930 15.607 -3.592 1.00 91.00 101 SER A C 1
ATOM 775 O O . SER A 1 101 ? 9.347 15.974 -4.613 1.00 91.00 101 SER A O 1
ATOM 777 N N . LEU A 1 102 ? 9.806 14.377 -3.065 1.00 94.00 102 LEU A N 1
ATOM 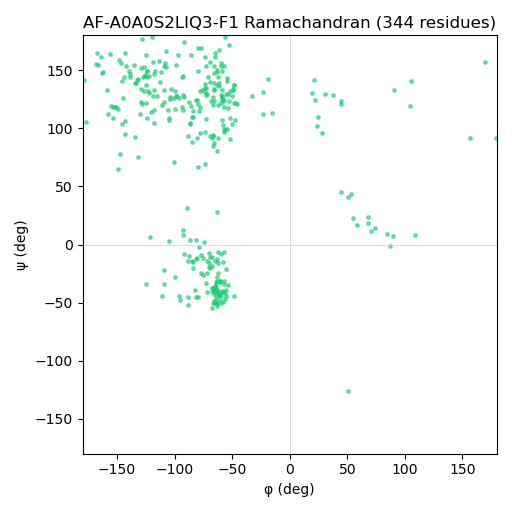778 C CA . LEU A 1 102 ? 9.047 13.276 -3.670 1.00 94.00 102 LEU A CA 1
ATOM 779 C C . LEU A 1 102 ? 9.332 13.163 -5.177 1.00 94.00 102 LEU A C 1
ATOM 781 O O . LEU A 1 102 ? 8.424 13.077 -6.005 1.00 94.00 102 LEU A O 1
ATOM 785 N N . THR A 1 103 ? 10.609 13.236 -5.551 1.00 96.31 103 THR A N 1
ATOM 786 C CA . THR A 1 103 ? 11.040 13.268 -6.947 1.00 96.31 103 THR A CA 1
ATOM 787 C C . THR A 1 103 ? 10.863 11.892 -7.572 1.00 96.31 103 THR A C 1
ATOM 789 O O . THR A 1 103 ? 11.347 10.895 -7.039 1.00 96.31 103 THR A O 1
ATOM 792 N N . ALA A 1 104 ? 10.194 11.838 -8.726 1.00 97.38 104 ALA A N 1
ATOM 793 C CA . ALA A 1 104 ? 10.004 10.600 -9.469 1.00 97.38 104 ALA A CA 1
ATOM 794 C C . ALA A 1 104 ? 11.339 10.055 -9.996 1.00 97.38 104 ALA A C 1
ATOM 796 O O . ALA A 1 104 ? 12.111 10.775 -10.633 1.00 97.38 104 ALA A O 1
ATOM 797 N N . GLN A 1 105 ? 11.564 8.763 -9.796 1.00 97.25 105 GLN A N 1
ATOM 798 C CA . GLN A 1 105 ? 12.700 8.022 -10.317 1.00 97.25 105 GLN A CA 1
ATOM 799 C C . GLN A 1 105 ? 12.207 6.849 -11.153 1.00 97.25 105 GLN A C 1
ATOM 801 O O . GLN A 1 105 ? 11.334 6.095 -10.730 1.00 97.25 105 GLN A O 1
ATOM 806 N N . VAL A 1 106 ? 12.773 6.696 -12.349 1.00 97.81 106 VAL A N 1
ATOM 807 C CA . VAL A 1 106 ? 12.435 5.610 -13.271 1.00 97.81 106 VAL A CA 1
ATOM 808 C C . VAL A 1 106 ? 13.569 4.595 -13.250 1.00 97.81 106 VAL A C 1
ATOM 810 O O . VAL A 1 106 ? 14.647 4.851 -13.786 1.00 97.81 106 VAL A O 1
ATOM 813 N N . VAL A 1 107 ? 13.317 3.449 -12.627 1.00 96.75 107 VAL A N 1
ATOM 814 C CA . VAL A 1 107 ? 14.337 2.454 -12.299 1.00 96.75 107 VAL A CA 1
ATOM 815 C C . VAL A 1 107 ? 14.162 1.220 -13.187 1.00 96.75 107 VAL A C 1
ATOM 817 O O . VAL A 1 107 ? 13.073 0.643 -13.213 1.00 96.75 107 VAL A O 1
ATOM 820 N N . PRO A 1 108 ? 15.187 0.811 -13.956 1.00 95.56 108 PRO A N 1
ATOM 821 C CA . PRO A 1 108 ? 15.130 -0.422 -14.727 1.00 95.56 108 PRO A CA 1
ATOM 822 C C . PRO A 1 108 ? 15.269 -1.638 -13.803 1.00 95.56 108 PRO A C 1
ATOM 824 O O . PRO A 1 108 ? 16.196 -1.708 -12.998 1.00 95.56 108 PRO A O 1
ATOM 827 N N . VAL A 1 109 ? 14.377 -2.613 -13.960 1.00 92.50 109 VAL A N 1
ATOM 828 C CA . VAL A 1 109 ? 14.397 -3.883 -13.228 1.00 92.50 109 VAL A CA 1
ATOM 829 C C . VAL A 1 109 ? 14.186 -5.026 -14.211 1.00 92.50 109 VAL A C 1
ATOM 831 O O . VAL A 1 109 ? 13.366 -4.931 -15.124 1.00 92.50 109 VAL A O 1
ATOM 834 N N . THR A 1 110 ? 14.935 -6.112 -14.038 1.00 90.25 110 THR A N 1
ATOM 835 C CA . THR A 1 110 ? 14.777 -7.330 -14.839 1.00 90.25 110 THR A CA 1
ATOM 836 C C . THR A 1 110 ? 14.149 -8.436 -14.006 1.00 90.25 110 THR A C 1
ATOM 838 O O . THR A 1 110 ? 14.362 -8.490 -12.797 1.00 90.25 110 THR A O 1
ATOM 841 N N . TYR A 1 111 ? 13.441 -9.359 -14.654 1.00 86.19 111 TYR A N 1
ATOM 842 C CA . TYR A 1 111 ? 12.822 -10.513 -13.994 1.00 86.19 111 TYR A CA 1
ATOM 843 C C . TYR A 1 111 ? 13.826 -11.335 -13.165 1.00 86.19 111 TYR A C 1
ATOM 845 O O . TYR A 1 111 ? 13.495 -11.836 -12.098 1.00 86.19 111 TYR A O 1
ATOM 853 N N . HIS A 1 112 ? 15.079 -11.440 -13.619 1.00 81.38 112 HIS A N 1
ATOM 854 C CA . HIS A 1 112 ? 16.133 -12.184 -12.916 1.00 81.38 112 HIS A CA 1
ATOM 855 C C . HIS A 1 112 ? 16.839 -11.391 -11.814 1.00 81.38 112 HIS A C 1
ATOM 857 O O . HIS A 1 112 ? 17.573 -11.975 -11.024 1.00 81.38 112 HIS A O 1
ATOM 863 N N . SER A 1 113 ? 16.668 -10.071 -11.798 1.00 78.69 113 SER A N 1
ATOM 864 C CA . SER A 1 113 ? 17.252 -9.183 -10.795 1.00 78.69 113 SER A CA 1
ATOM 865 C C . SER A 1 113 ? 16.212 -8.712 -9.778 1.00 78.69 113 SER A C 1
ATOM 867 O O . SER A 1 113 ? 16.517 -7.860 -8.949 1.00 78.69 113 SER A O 1
ATOM 869 N N . GLN A 1 114 ? 14.969 -9.185 -9.880 1.00 73.88 114 GLN A N 1
ATOM 870 C CA . GLN A 1 114 ? 13.942 -8.803 -8.929 1.00 73.88 114 GLN A CA 1
ATOM 871 C C . GLN A 1 114 ? 14.282 -9.344 -7.533 1.00 73.88 114 GLN A C 1
ATOM 873 O O . GLN A 1 114 ? 14.867 -10.425 -7.418 1.00 73.88 114 GLN A O 1
ATOM 878 N N . LEU A 1 115 ? 13.900 -8.625 -6.483 1.00 69.31 115 LEU A N 1
ATOM 879 C CA . LEU A 1 115 ? 13.946 -9.168 -5.135 1.00 69.31 115 LEU A CA 1
ATOM 880 C C . LEU A 1 1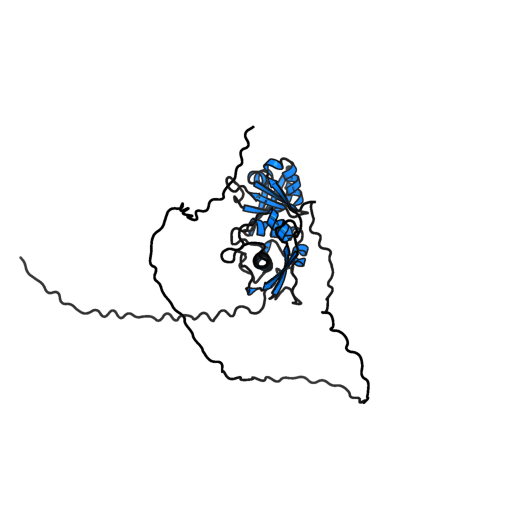15 ? 12.807 -10.170 -4.987 1.00 69.31 115 LEU A C 1
ATOM 882 O O . LEU A 1 115 ? 11.693 -9.936 -5.455 1.00 69.31 115 LEU A O 1
ATOM 886 N N . ILE A 1 116 ? 13.103 -11.296 -4.350 1.00 65.19 116 ILE A N 1
ATOM 887 C CA . ILE A 1 116 ? 12.107 -12.308 -4.013 1.00 65.19 116 ILE A CA 1
ATOM 888 C C . ILE A 1 116 ? 11.781 -12.101 -2.533 1.00 65.19 116 ILE A C 1
ATOM 890 O O . ILE A 1 116 ? 12.197 -12.880 -1.689 1.00 65.19 116 ILE A O 1
ATOM 894 N N . ASN A 1 117 ? 11.077 -11.010 -2.219 1.00 55.22 117 ASN A N 1
ATOM 895 C CA . ASN A 1 117 ? 10.534 -10.773 -0.871 1.00 55.22 117 ASN A CA 1
ATOM 896 C C . ASN A 1 117 ? 9.103 -11.300 -0.736 1.00 55.22 117 ASN A C 1
ATOM 898 O O . ASN A 1 117 ? 8.406 -10.978 0.223 1.00 55.22 117 ASN A O 1
ATOM 902 N N . ASN A 1 118 ? 8.670 -12.091 -1.717 1.00 54.19 118 ASN A N 1
ATOM 903 C CA . ASN A 1 118 ? 7.327 -12.607 -1.819 1.00 54.19 118 ASN A CA 1
ATOM 904 C C . ASN A 1 118 ? 7.296 -14.083 -1.430 1.00 54.19 118 ASN A C 1
ATOM 906 O O . ASN A 1 118 ? 7.758 -14.926 -2.197 1.00 54.19 118 ASN A O 1
ATOM 910 N N . ASP A 1 119 ? 6.709 -14.385 -0.271 1.00 52.81 119 ASP A N 1
ATOM 911 C CA . ASP A 1 119 ? 6.355 -15.758 0.126 1.00 52.81 119 ASP A CA 1
ATOM 912 C C . ASP A 1 119 ? 5.318 -16.387 -0.821 1.00 52.81 119 ASP A C 1
ATOM 914 O O . ASP A 1 119 ? 5.127 -17.605 -0.833 1.00 52.81 119 ASP A O 1
ATOM 918 N N . ASN A 1 120 ? 4.689 -15.588 -1.689 1.00 52.72 120 ASN A N 1
ATOM 919 C CA . ASN A 1 120 ? 4.084 -16.088 -2.915 1.00 52.72 120 ASN A CA 1
ATOM 920 C C . ASN A 1 120 ? 5.218 -16.419 -3.911 1.00 52.72 120 ASN A C 1
ATOM 922 O O . ASN A 1 120 ? 5.443 -15.726 -4.905 1.00 52.72 120 ASN A O 1
ATOM 926 N N . GLU A 1 121 ? 5.979 -17.476 -3.594 1.00 48.84 121 GLU A N 1
ATOM 927 C CA . GLU A 1 121 ? 7.191 -17.920 -4.305 1.00 48.84 121 GLU A CA 1
ATOM 928 C C . GLU A 1 121 ? 6.937 -18.224 -5.793 1.00 48.84 121 GLU A C 1
ATOM 930 O O . GLU A 1 121 ? 7.873 -18.318 -6.598 1.00 48.84 121 GLU A O 1
ATOM 935 N N . ASP A 1 122 ? 5.668 -18.352 -6.195 1.00 61.56 122 ASP A N 1
ATOM 936 C CA . ASP A 1 122 ? 5.284 -18.542 -7.582 1.00 61.56 122 ASP A CA 1
ATOM 937 C C . ASP A 1 122 ? 5.291 -17.224 -8.375 1.00 61.56 122 ASP A C 1
ATOM 939 O O . ASP A 1 122 ? 4.280 -16.758 -8.905 1.00 61.56 122 ASP A O 1
ATOM 943 N N . THR A 1 123 ? 6.489 -16.664 -8.549 1.00 58.62 123 THR A N 1
ATOM 944 C CA . THR A 1 123 ? 6.778 -15.559 -9.485 1.00 58.62 123 THR A CA 1
ATOM 945 C C . THR A 1 123 ? 6.406 -15.872 -10.943 1.00 58.62 123 THR A C 1
ATOM 947 O O . THR A 1 123 ? 6.469 -14.987 -11.798 1.00 58.62 123 THR A O 1
ATOM 950 N N . SER A 1 124 ? 5.989 -17.110 -11.255 1.00 59.66 124 SER A N 1
ATOM 951 C CA . SER A 1 124 ? 5.406 -17.452 -12.554 1.00 59.66 124 SER A CA 1
ATOM 952 C C . SER A 1 124 ? 3.949 -16.997 -12.709 1.00 59.66 124 SER A C 1
ATOM 954 O O . SER A 1 124 ? 3.430 -17.034 -13.826 1.00 59.66 124 SER A O 1
ATOM 956 N N . THR A 1 125 ? 3.316 -16.526 -11.627 1.00 77.12 125 THR A N 1
ATOM 957 C CA . THR A 1 125 ? 1.950 -15.980 -11.631 1.00 77.12 125 THR A CA 1
ATOM 958 C C . THR A 1 125 ? 1.921 -14.460 -11.767 1.00 77.12 125 THR A C 1
ATOM 960 O O . THR A 1 125 ? 1.182 -13.956 -12.608 1.00 77.12 125 THR A O 1
ATOM 963 N N . ALA A 1 126 ? 2.729 -13.739 -10.987 1.00 88.62 126 ALA A N 1
ATOM 964 C CA . ALA A 1 126 ? 2.891 -12.291 -11.052 1.00 88.62 126 ALA A CA 1
ATOM 965 C C . ALA A 1 126 ? 4.230 -11.890 -10.418 1.00 88.62 126 ALA A C 1
ATOM 967 O O . ALA A 1 126 ? 4.551 -12.337 -9.319 1.00 88.62 126 ALA A O 1
ATOM 968 N N . TRP A 1 127 ? 5.004 -11.027 -11.076 1.00 90.25 127 TRP A N 1
ATOM 969 C CA . TRP A 1 127 ? 6.312 -10.593 -10.556 1.00 90.25 127 TRP A CA 1
ATOM 970 C C . TRP A 1 127 ? 6.443 -9.078 -10.340 1.00 90.25 127 TRP A C 1
ATOM 972 O O . TRP A 1 127 ? 7.506 -8.569 -9.987 1.00 90.25 127 TRP A O 1
ATOM 982 N N . TRP A 1 128 ? 5.353 -8.324 -10.503 1.00 92.75 128 TRP A N 1
ATOM 983 C CA . TRP A 1 128 ? 5.357 -6.883 -10.254 1.00 92.75 128 TRP A CA 1
ATOM 984 C C . TRP A 1 128 ? 5.702 -6.465 -8.807 1.00 92.75 128 TRP A C 1
ATOM 986 O O . TRP A 1 128 ? 6.326 -5.405 -8.691 1.00 92.75 128 TRP A O 1
ATOM 996 N N . PRO A 1 129 ? 5.375 -7.211 -7.721 1.00 91.81 129 PRO A N 1
ATOM 997 C CA . PRO A 1 129 ? 5.749 -6.790 -6.368 1.00 91.81 129 PRO A CA 1
ATOM 998 C C . PRO A 1 129 ? 7.271 -6.774 -6.196 1.00 91.81 129 PRO A C 1
ATOM 1000 O O . PRO A 1 129 ? 7.843 -5.732 -5.887 1.00 91.81 129 PRO A O 1
ATOM 1003 N N . GLY A 1 130 ? 7.941 -7.875 -6.561 1.00 90.12 130 GLY A N 1
ATOM 1004 C CA . GLY A 1 130 ? 9.404 -7.979 -6.521 1.00 90.12 130 GLY A CA 1
ATOM 1005 C C . GLY A 1 130 ? 10.102 -6.958 -7.422 1.00 90.12 130 GLY A C 1
ATOM 1006 O O . GLY A 1 130 ? 11.173 -6.444 -7.091 1.00 90.12 130 GLY A O 1
ATOM 1007 N N . ALA A 1 131 ? 9.475 -6.584 -8.542 1.00 92.44 131 ALA A N 1
ATOM 1008 C CA . ALA A 1 131 ? 9.966 -5.490 -9.371 1.00 92.44 131 ALA A CA 1
ATOM 1009 C C . ALA A 1 131 ? 9.893 -4.119 -8.671 1.00 92.44 131 ALA A C 1
ATOM 1011 O O . ALA A 1 131 ? 10.810 -3.309 -8.828 1.00 92.44 131 ALA A O 1
ATOM 1012 N N . TYR A 1 132 ? 8.835 -3.848 -7.901 1.00 92.94 132 TYR A N 1
ATOM 1013 C CA . TYR A 1 132 ? 8.708 -2.620 -7.107 1.00 92.94 132 TYR A CA 1
ATOM 1014 C C . TYR A 1 132 ? 9.734 -2.581 -5.967 1.00 92.94 132 TYR A C 1
ATOM 1016 O O . TYR A 1 132 ? 10.349 -1.538 -5.729 1.00 92.94 132 TYR A O 1
ATOM 1024 N N . ASP A 1 133 ? 9.971 -3.725 -5.325 1.00 91.50 133 ASP A N 1
ATOM 1025 C CA . ASP A 1 133 ? 10.954 -3.867 -4.250 1.00 91.50 133 ASP A CA 1
ATOM 1026 C C . ASP A 1 133 ? 12.371 -3.590 -4.755 1.00 91.50 133 ASP A C 1
ATOM 1028 O O . ASP A 1 133 ? 13.094 -2.747 -4.217 1.00 91.50 133 ASP A O 1
ATOM 1032 N N . SER A 1 134 ? 12.745 -4.233 -5.866 1.00 91.06 134 SER A N 1
ATOM 1033 C CA . SER A 1 134 ? 14.016 -3.970 -6.542 1.00 91.06 134 SER A CA 1
ATOM 1034 C C . SER A 1 134 ? 14.163 -2.527 -6.962 1.00 91.06 134 SER A C 1
ATOM 1036 O O . SER A 1 134 ? 15.255 -1.982 -6.841 1.00 91.06 134 SER A O 1
ATOM 1038 N N . ALA A 1 135 ? 13.097 -1.899 -7.460 1.00 94.56 135 ALA A N 1
ATOM 1039 C CA . ALA A 1 135 ? 13.163 -0.506 -7.865 1.00 94.56 135 ALA A CA 1
ATOM 1040 C C . ALA A 1 135 ? 13.551 0.393 -6.684 1.00 94.56 135 ALA A C 1
ATOM 1042 O O . ALA A 1 135 ? 14.434 1.234 -6.843 1.00 94.56 135 ALA A O 1
ATOM 1043 N N . ALA A 1 136 ? 12.952 0.171 -5.507 1.00 93.69 136 ALA A N 1
ATOM 1044 C CA . ALA A 1 136 ? 13.246 0.925 -4.289 1.00 93.69 136 ALA A CA 1
ATOM 1045 C C . ALA A 1 136 ? 14.691 0.744 -3.791 1.00 93.69 136 ALA A C 1
ATOM 1047 O O . ALA A 1 136 ? 15.278 1.681 -3.244 1.00 93.69 136 ALA A O 1
ATOM 1048 N N . VAL A 1 137 ? 15.280 -0.434 -4.008 1.00 92.12 137 VAL A N 1
ATOM 1049 C CA . VAL A 1 137 ? 16.684 -0.701 -3.666 1.00 92.12 137 VAL A CA 1
ATOM 1050 C C . VAL A 1 137 ? 17.642 -0.136 -4.711 1.00 92.12 137 VAL A C 1
ATOM 1052 O O . VAL A 1 137 ? 18.637 0.499 -4.370 1.00 92.12 137 VAL A O 1
ATOM 1055 N N . TYR A 1 138 ? 17.361 -0.343 -5.997 1.00 93.12 138 TYR A N 1
ATOM 1056 C CA . TYR A 1 138 ? 18.255 0.030 -7.098 1.00 93.12 138 TYR A CA 1
ATOM 1057 C C . TYR A 1 138 ? 18.332 1.539 -7.321 1.00 93.12 138 TYR A C 1
ATOM 1059 O O . TYR A 1 138 ? 19.341 2.029 -7.827 1.00 93.12 138 TYR A O 1
ATOM 1067 N N . SER A 1 139 ? 17.304 2.283 -6.916 1.00 93.44 139 SER A N 1
ATOM 1068 C CA . SER A 1 139 ? 17.368 3.741 -6.821 1.00 93.44 139 SER A CA 1
ATOM 1069 C C . SER A 1 139 ? 18.273 4.256 -5.703 1.00 93.44 139 SER A C 1
ATOM 1071 O O . SER A 1 139 ? 18.652 5.427 -5.718 1.00 93.44 139 SER A O 1
ATOM 1073 N N . GLY A 1 140 ? 18.566 3.421 -4.702 1.00 91.75 140 GLY A N 1
ATOM 1074 C CA . GLY A 1 140 ? 19.136 3.851 -3.429 1.00 91.75 140 GLY A CA 1
ATOM 1075 C C . GLY A 1 140 ? 18.139 4.570 -2.511 1.00 91.75 140 GLY A C 1
ATOM 1076 O O . GLY A 1 140 ? 18.575 5.213 -1.560 1.00 91.75 140 GLY A O 1
ATOM 1077 N N . THR A 1 141 ? 16.828 4.493 -2.781 1.00 92.75 141 THR A N 1
ATOM 1078 C CA . THR A 1 141 ? 15.790 5.104 -1.927 1.00 92.75 141 THR A CA 1
ATOM 1079 C C . THR A 1 141 ? 15.627 4.343 -0.619 1.00 92.75 141 THR A C 1
ATOM 1081 O O . THR A 1 141 ? 15.470 4.957 0.429 1.00 92.75 141 THR A O 1
ATOM 1084 N N . LEU A 1 142 ? 15.664 3.011 -0.671 1.00 92.00 142 LEU A N 1
ATOM 1085 C CA . LEU A 1 142 ? 15.531 2.156 0.502 1.00 92.00 142 LEU A CA 1
ATOM 1086 C C . LEU A 1 142 ? 16.727 1.207 0.602 1.00 92.00 142 LEU A C 1
ATOM 1088 O O . LEU A 1 142 ? 17.162 0.647 -0.408 1.00 92.00 142 LEU A O 1
ATOM 1092 N N . PRO A 1 143 ? 17.279 1.004 1.810 1.00 90.38 143 PRO A N 1
ATOM 1093 C CA . PRO A 1 143 ? 18.338 0.033 2.005 1.00 90.38 143 PRO A CA 1
ATOM 1094 C C . PRO A 1 143 ? 17.786 -1.394 1.926 1.00 90.38 143 PRO A C 1
ATOM 1096 O O . PRO A 1 143 ? 16.627 -1.660 2.251 1.00 90.38 143 PRO A O 1
ATOM 1099 N N . SER A 1 144 ? 18.659 -2.324 1.552 1.00 87.12 144 SER A N 1
ATOM 1100 C CA . SER A 1 144 ? 18.408 -3.759 1.654 1.00 87.12 144 SER A CA 1
ATOM 1101 C C . SER A 1 144 ? 19.524 -4.446 2.419 1.00 87.12 144 SER A C 1
ATOM 1103 O O . SER A 1 144 ? 20.672 -3.989 2.418 1.00 87.12 144 SER A O 1
ATOM 1105 N N . THR A 1 145 ? 19.180 -5.562 3.046 1.00 82.62 145 THR A N 1
ATOM 1106 C CA . THR A 1 145 ? 20.124 -6.469 3.694 1.00 82.62 145 THR A CA 1
ATOM 1107 C C . THR A 1 145 ? 19.881 -7.858 3.126 1.00 82.62 145 THR A C 1
ATOM 1109 O O . THR A 1 145 ? 18.740 -8.282 3.017 1.00 82.62 145 THR A O 1
ATOM 1112 N N . ASN A 1 146 ? 20.940 -8.562 2.718 1.00 74.81 146 ASN A N 1
ATOM 1113 C CA . ASN A 1 146 ? 20.859 -9.926 2.171 1.00 74.81 146 ASN A CA 1
ATOM 1114 C C . ASN A 1 146 ? 19.917 -10.118 0.964 1.00 74.81 146 ASN A C 1
ATOM 1116 O O . ASN A 1 146 ? 19.518 -11.240 0.678 1.00 74.81 146 ASN A O 1
ATOM 1120 N N . GLY A 1 147 ? 19.620 -9.054 0.212 1.00 67.94 147 GLY A N 1
ATOM 1121 C CA . GLY A 1 147 ? 18.698 -9.122 -0.927 1.00 67.94 147 GLY A CA 1
ATOM 1122 C C . GLY A 1 147 ? 17.234 -8.867 -0.568 1.00 67.94 147 GLY A C 1
ATOM 1123 O O . GLY A 1 147 ? 16.396 -8.957 -1.456 1.00 67.94 147 GLY A O 1
ATOM 1124 N N . SER A 1 148 ? 16.943 -8.471 0.671 1.00 74.81 148 SER A N 1
ATOM 1125 C CA . SER A 1 148 ? 15.591 -8.172 1.143 1.00 74.81 148 SER A CA 1
ATOM 1126 C C . SER A 1 148 ? 15.470 -6.715 1.576 1.00 74.81 148 SER A C 1
ATOM 1128 O O . SER A 1 148 ? 16.442 -6.113 2.047 1.00 74.81 148 SER A O 1
ATOM 1130 N N . LEU A 1 149 ? 14.296 -6.110 1.383 1.00 86.06 149 LEU A N 1
ATOM 1131 C CA . LEU A 1 149 ? 14.055 -4.732 1.813 1.00 86.06 149 LEU A CA 1
ATOM 1132 C C . LEU A 1 149 ? 14.114 -4.645 3.341 1.00 86.06 149 LEU A C 1
ATOM 1134 O O . LEU A 1 149 ? 13.511 -5.447 4.051 1.00 86.06 149 LEU A O 1
ATOM 1138 N N . ASN A 1 150 ? 14.820 -3.639 3.859 1.00 88.06 150 ASN A N 1
ATOM 1139 C CA . ASN A 1 150 ? 14.788 -3.365 5.292 1.00 88.06 150 ASN A CA 1
ATOM 1140 C C . ASN A 1 150 ? 13.405 -2.826 5.705 1.00 88.06 150 ASN A C 1
ATOM 1142 O O . ASN A 1 150 ? 12.715 -2.231 4.875 1.00 88.06 150 ASN A O 1
ATOM 1146 N N . PRO A 1 151 ? 13.015 -2.943 6.990 1.00 89.31 151 PRO A N 1
ATOM 1147 C CA . PRO A 1 151 ? 11.754 -2.395 7.479 1.00 89.31 151 PRO A CA 1
ATOM 1148 C C . PRO A 1 151 ? 11.573 -0.912 7.130 1.00 89.31 151 PRO A C 1
ATOM 1150 O O . PRO A 1 151 ? 12.455 -0.085 7.378 1.00 89.31 151 PRO A O 1
ATOM 1153 N N . VAL A 1 152 ? 10.399 -0.570 6.596 1.00 91.19 152 VAL A N 1
ATOM 1154 C CA . VAL A 1 152 ? 10.044 0.788 6.160 1.00 91.19 152 VAL A CA 1
ATOM 1155 C C . VAL A 1 152 ? 8.858 1.286 6.976 1.00 91.19 152 VAL A C 1
ATOM 1157 O O . VAL A 1 152 ? 7.853 0.589 7.122 1.00 91.19 152 VAL A O 1
ATOM 1160 N N . GLY A 1 153 ? 8.943 2.517 7.483 1.00 93.75 153 GLY A N 1
ATOM 1161 C CA . GLY A 1 153 ? 7.804 3.169 8.127 1.00 93.75 153 GLY A CA 1
ATOM 1162 C C . GLY A 1 153 ? 6.635 3.339 7.151 1.00 93.75 153 GLY A C 1
ATOM 1163 O O . GLY A 1 153 ? 6.831 3.766 6.014 1.00 93.75 153 GLY A O 1
ATOM 1164 N N . VAL A 1 154 ? 5.409 3.050 7.596 1.00 96.62 154 VAL A N 1
ATOM 1165 C CA . VAL A 1 154 ? 4.203 3.053 6.739 1.00 96.62 154 VAL A CA 1
ATOM 1166 C C . VAL A 1 154 ? 3.956 4.393 6.031 1.00 96.62 154 VAL A C 1
ATOM 1168 O O . VAL A 1 154 ? 3.526 4.424 4.881 1.00 96.62 154 VAL A O 1
ATOM 1171 N N . THR A 1 155 ? 4.289 5.515 6.673 1.00 96.25 155 THR A N 1
ATOM 1172 C CA . THR A 1 155 ? 4.187 6.855 6.073 1.00 96.25 155 THR A CA 1
ATOM 1173 C C . THR A 1 155 ? 5.162 7.017 4.908 1.00 96.25 155 THR A C 1
ATOM 1175 O O . THR A 1 155 ? 4.751 7.428 3.824 1.00 96.25 155 THR A O 1
ATOM 1178 N N . ASN A 1 156 ? 6.432 6.649 5.107 1.00 96.56 156 ASN A N 1
ATOM 1179 C CA . ASN A 1 156 ? 7.464 6.703 4.072 1.00 96.56 156 ASN A CA 1
ATOM 1180 C C . ASN A 1 156 ? 7.117 5.769 2.911 1.00 96.56 156 ASN A C 1
ATOM 1182 O O . ASN A 1 156 ? 7.218 6.175 1.758 1.00 96.56 156 ASN A O 1
ATOM 1186 N N . ALA A 1 157 ? 6.637 4.556 3.201 1.00 97.06 157 ALA A N 1
ATOM 1187 C CA . ALA A 1 157 ? 6.194 3.619 2.176 1.00 97.06 157 ALA A CA 1
ATOM 1188 C C . ALA A 1 157 ? 5.081 4.222 1.302 1.00 97.06 157 ALA A C 1
ATOM 1190 O O . ALA A 1 157 ? 5.215 4.257 0.080 1.00 97.06 157 ALA A O 1
ATOM 1191 N N . LEU A 1 158 ? 4.026 4.791 1.903 1.00 97.44 158 LEU A N 1
ATOM 1192 C CA . LEU A 1 158 ? 2.974 5.487 1.152 1.00 97.44 158 LEU A CA 1
ATOM 1193 C C . LEU A 1 158 ? 3.533 6.614 0.268 1.00 97.44 158 LEU A C 1
ATOM 1195 O O . LEU A 1 158 ? 3.109 6.753 -0.881 1.00 97.44 158 LEU A O 1
ATOM 1199 N N . GLN A 1 159 ? 4.492 7.398 0.765 1.00 97.25 159 GLN A N 1
ATOM 1200 C CA . GLN A 1 159 ? 5.111 8.493 0.011 1.00 97.25 159 GLN A CA 1
ATOM 1201 C C . GLN A 1 159 ? 5.940 7.994 -1.178 1.00 97.25 159 GLN A C 1
ATOM 1203 O O . GLN A 1 159 ? 5.714 8.436 -2.303 1.00 97.25 159 GLN A O 1
ATOM 1208 N N . ILE A 1 160 ? 6.837 7.036 -0.948 1.00 97.38 160 ILE A N 1
ATOM 1209 C CA . ILE A 1 160 ? 7.730 6.459 -1.965 1.00 97.38 160 ILE A CA 1
ATOM 1210 C C . ILE A 1 160 ? 6.932 5.743 -3.058 1.00 97.38 160 ILE A C 1
ATOM 1212 O O . ILE A 1 160 ? 7.264 5.839 -4.239 1.00 97.38 160 ILE A O 1
ATOM 1216 N N . LEU A 1 161 ? 5.861 5.037 -2.685 1.00 97.06 161 LEU A N 1
ATOM 1217 C CA . LEU A 1 161 ? 5.020 4.303 -3.632 1.00 97.06 161 LEU A CA 1
ATOM 1218 C C . LEU A 1 161 ? 4.153 5.249 -4.480 1.00 97.06 161 LEU A C 1
ATOM 1220 O O . LEU A 1 161 ? 3.874 4.959 -5.645 1.00 97.06 161 LEU A O 1
ATOM 1224 N N . THR A 1 162 ? 3.708 6.381 -3.920 1.00 96.31 162 THR A N 1
ATOM 1225 C CA . THR A 1 162 ? 2.687 7.225 -4.571 1.00 96.31 162 THR A CA 1
ATOM 1226 C C . THR A 1 162 ? 3.187 8.556 -5.124 1.00 96.31 162 THR A C 1
ATOM 1228 O O . THR A 1 162 ? 2.533 9.118 -6.009 1.00 96.31 162 THR A O 1
ATOM 1231 N N . GLY A 1 163 ? 4.311 9.069 -4.621 1.00 96.12 163 GLY A N 1
ATOM 1232 C CA . GLY A 1 163 ? 4.785 10.426 -4.896 1.00 96.12 163 GLY A CA 1
ATOM 1233 C C . GLY A 1 163 ? 3.893 11.503 -4.285 1.00 96.12 163 GLY A C 1
ATOM 1234 O O . GLY A 1 163 ? 3.821 12.618 -4.799 1.00 96.12 163 GLY A O 1
ATOM 1235 N N . LYS A 1 164 ? 3.139 11.160 -3.236 1.00 95.75 164 LYS A N 1
ATOM 1236 C CA . LYS A 1 164 ? 2.193 12.054 -2.560 1.00 95.75 164 LYS A CA 1
ATOM 1237 C C . LYS A 1 164 ? 2.518 12.130 -1.085 1.00 95.75 164 LYS A C 1
ATOM 1239 O O . LYS A 1 164 ? 2.973 11.161 -0.492 1.00 95.75 164 LYS A O 1
ATOM 1244 N N . GLU A 1 165 ? 2.237 13.275 -0.475 1.00 95.69 165 GLU A N 1
ATOM 1245 C CA . GLU A 1 165 ? 2.400 13.419 0.967 1.00 95.69 165 GLU A CA 1
ATOM 1246 C C . GLU A 1 165 ? 1.462 12.478 1.732 1.00 95.69 165 GLU A C 1
ATOM 1248 O O . GLU A 1 165 ? 0.267 12.390 1.438 1.00 95.69 165 GLU A O 1
ATOM 1253 N N . ALA A 1 166 ? 1.994 11.843 2.773 1.00 95.94 166 ALA A N 1
ATOM 1254 C CA . ALA A 1 166 ? 1.228 11.059 3.726 1.00 95.94 166 ALA A CA 1
ATOM 1255 C C . ALA A 1 166 ? 1.163 11.773 5.084 1.00 95.94 166 ALA A C 1
ATOM 1257 O O . ALA A 1 166 ? 2.010 12.598 5.434 1.00 95.94 166 ALA A O 1
ATOM 1258 N N . ALA A 1 167 ? 0.108 11.488 5.833 1.00 95.00 167 ALA A N 1
ATOM 1259 C CA . ALA A 1 167 ? -0.050 11.859 7.226 1.00 95.00 167 ALA A CA 1
ATOM 1260 C C . ALA A 1 167 ? -0.174 10.591 8.063 1.00 95.00 167 ALA A C 1
ATOM 1262 O O . ALA A 1 167 ? -0.572 9.536 7.572 1.00 95.00 167 ALA A O 1
ATOM 1263 N N . TRP A 1 168 ? 0.143 10.724 9.341 1.00 96.38 168 TRP A N 1
ATOM 1264 C CA . TRP A 1 168 ? -0.068 9.681 10.322 1.00 96.38 168 TRP A CA 1
ATOM 1265 C C . TRP A 1 168 ? -0.404 10.319 11.665 1.00 96.38 168 TRP A C 1
ATOM 1267 O O . TRP A 1 168 ? -0.066 11.479 11.915 1.00 96.38 168 TRP A O 1
ATOM 1277 N N . LYS A 1 169 ? -1.092 9.564 12.515 1.00 97.31 169 LYS A N 1
ATOM 1278 C CA . LYS A 1 169 ? -1.345 9.927 13.912 1.00 97.31 169 LYS A CA 1
ATOM 1279 C C . LYS A 1 169 ? -1.310 8.667 14.764 1.00 97.31 169 LYS A C 1
ATOM 1281 O O . LYS A 1 169 ? -1.784 7.615 14.325 1.00 97.31 169 LYS A O 1
ATOM 1286 N N . PHE A 1 170 ? -0.799 8.781 15.988 1.00 97.31 170 PHE A N 1
ATOM 1287 C CA . PHE A 1 170 ? -0.977 7.724 16.977 1.00 97.31 170 PHE A CA 1
ATOM 1288 C C . PHE A 1 170 ? -2.461 7.561 17.303 1.00 97.31 170 PHE A C 1
ATOM 1290 O O . PHE A 1 170 ? -3.224 8.530 17.285 1.00 97.31 170 PHE A O 1
ATOM 1297 N N . LYS A 1 171 ? -2.866 6.339 17.662 1.00 94.44 171 LYS A N 1
ATOM 1298 C CA . LYS A 1 171 ? -4.225 6.045 18.144 1.00 94.44 171 LYS A CA 1
ATOM 1299 C C . LYS A 1 171 ? -4.670 7.032 19.230 1.00 94.44 171 LYS A C 1
ATOM 1301 O O . LYS A 1 171 ? -5.800 7.511 19.184 1.00 94.44 171 LYS A O 1
ATOM 1306 N N . GLY A 1 172 ? -3.786 7.336 20.186 1.00 91.12 172 GLY A N 1
ATOM 1307 C CA . GLY A 1 172 ? -4.079 8.240 21.305 1.00 91.12 172 GLY A CA 1
ATOM 1308 C C . GLY A 1 172 ? -4.449 9.663 20.872 1.00 91.12 172 GLY A C 1
ATOM 1309 O O . GLY A 1 172 ? -5.295 10.281 21.508 1.00 91.12 172 GLY A O 1
ATOM 1310 N N . ASP A 1 173 ? -3.888 10.139 19.758 1.00 95.69 173 ASP A N 1
ATOM 1311 C CA . ASP A 1 173 ? -4.121 11.491 19.231 1.00 95.69 173 ASP A CA 1
ATOM 1312 C C . ASP A 1 173 ? -5.336 11.571 18.292 1.00 95.69 173 ASP A C 1
ATOM 1314 O O . ASP A 1 173 ? -5.780 12.663 17.933 1.00 95.69 173 ASP A O 1
ATOM 1318 N N . LEU A 1 174 ? -5.849 10.424 17.838 1.00 92.56 174 LEU A N 1
ATOM 1319 C CA . LEU A 1 174 ? -7.006 10.355 16.945 1.00 92.56 174 LEU A CA 1
ATOM 1320 C C . LEU A 1 174 ? -8.331 10.469 17.703 1.00 92.56 174 LEU A C 1
ATOM 1322 O O . LEU A 1 174 ? -9.263 11.090 17.199 1.00 92.56 174 LEU A O 1
ATOM 1326 N N . GLY A 1 175 ? -8.438 9.855 18.886 1.00 88.44 175 GLY A N 1
ATOM 1327 C CA . GLY A 1 175 ? -9.713 9.756 19.601 1.00 88.44 175 GLY A CA 1
ATOM 1328 C C . GLY A 1 175 ? -10.828 9.217 18.693 1.00 88.44 175 GLY A C 1
ATOM 1329 O O . GLY A 1 175 ? -10.663 8.188 18.035 1.00 88.44 175 GLY A O 1
ATOM 1330 N N . ASP A 1 176 ? -11.941 9.947 18.606 1.00 84.62 176 ASP A N 1
ATOM 1331 C CA . ASP A 1 176 ? -13.094 9.575 17.775 1.00 84.62 176 ASP A CA 1
ATOM 1332 C C . ASP A 1 176 ? -12.832 9.691 16.256 1.00 84.62 176 ASP A C 1
ATOM 1334 O O . ASP A 1 176 ? -13.519 9.040 15.462 1.00 84.62 176 ASP A O 1
ATOM 1338 N N . GLU A 1 177 ? -11.809 10.449 15.827 1.00 91.44 177 GLU A N 1
ATOM 1339 C CA . GLU A 1 177 ? -11.441 10.604 14.407 1.00 91.44 177 GLU A CA 1
ATOM 1340 C C . GLU A 1 177 ? -10.894 9.302 13.798 1.00 91.44 177 GLU A C 1
ATOM 1342 O O . GLU A 1 177 ? -10.872 9.150 12.574 1.00 91.44 177 GLU A O 1
ATOM 1347 N N . ALA A 1 178 ? -10.461 8.340 14.623 1.00 95.00 178 ALA A N 1
ATOM 1348 C CA . ALA A 1 178 ? -9.891 7.082 14.142 1.00 95.00 178 ALA A CA 1
ATOM 1349 C C . ALA A 1 178 ? -10.867 6.317 13.237 1.00 95.00 178 ALA A C 1
ATOM 1351 O O . ALA A 1 178 ? -10.472 5.822 12.180 1.00 95.00 178 ALA A O 1
ATOM 1352 N N . TRP A 1 179 ? -12.158 6.281 13.592 1.00 95.81 179 TRP A N 1
ATOM 1353 C CA . TRP A 1 179 ? -13.172 5.660 12.738 1.00 95.81 179 TRP A CA 1
ATOM 1354 C C . TRP A 1 179 ? -13.293 6.363 11.386 1.00 95.81 179 TRP A C 1
ATOM 1356 O O . TRP A 1 179 ? -13.420 5.702 10.358 1.00 95.81 179 TRP A O 1
ATOM 1366 N N . GLU A 1 180 ? -13.237 7.695 11.363 1.00 93.81 180 GLU A N 1
ATOM 1367 C CA . GLU A 1 180 ? -13.316 8.455 10.116 1.00 93.81 180 GLU A CA 1
ATOM 1368 C C . GLU A 1 180 ? -12.102 8.206 9.225 1.00 93.81 180 GLU A C 1
ATOM 1370 O O . GLU A 1 180 ? -12.260 8.107 8.010 1.00 93.81 180 GLU A O 1
ATOM 1375 N N . VAL A 1 181 ? -10.907 8.070 9.809 1.00 94.75 181 VAL A N 1
ATOM 1376 C CA . VAL A 1 181 ? -9.692 7.705 9.071 1.00 94.75 181 VAL A CA 1
ATOM 1377 C C . VAL A 1 181 ? -9.828 6.309 8.472 1.00 94.75 181 VAL A C 1
ATOM 1379 O O . VAL A 1 181 ? -9.662 6.163 7.265 1.00 94.75 181 VAL A O 1
ATOM 1382 N N . LEU A 1 182 ? -10.207 5.303 9.265 1.00 96.12 182 LEU A N 1
ATOM 1383 C CA . LEU A 1 182 ? -10.415 3.939 8.766 1.00 96.12 182 LEU A CA 1
ATOM 1384 C C . LEU A 1 182 ? -11.475 3.888 7.661 1.00 96.12 182 LEU A C 1
ATOM 1386 O O . LEU A 1 182 ? -11.284 3.231 6.641 1.00 96.12 182 LEU A O 1
ATOM 1390 N N . ASN A 1 183 ? -12.564 4.645 7.816 1.00 93.62 183 ASN A N 1
ATOM 1391 C CA . ASN A 1 183 ? -13.666 4.674 6.855 1.00 93.62 183 ASN A CA 1
ATOM 1392 C C . ASN A 1 183 ? -13.291 5.305 5.502 1.00 93.62 183 ASN A C 1
ATOM 1394 O O . ASN A 1 183 ? -14.035 5.192 4.525 1.00 93.62 183 ASN A O 1
ATOM 1398 N N . LYS A 1 184 ? -12.121 5.948 5.414 1.00 87.94 184 LYS A N 1
ATOM 1399 C CA . LYS A 1 184 ? -11.539 6.405 4.148 1.00 87.94 184 LYS A CA 1
ATOM 1400 C C . LYS A 1 184 ? -10.810 5.303 3.382 1.00 87.94 184 LYS A C 1
ATOM 1402 O O . LYS A 1 184 ? -10.552 5.524 2.201 1.00 87.94 184 LYS A O 1
ATOM 1407 N N . GLY A 1 185 ? -10.536 4.146 3.992 1.00 83.88 185 GLY A N 1
ATOM 1408 C CA . GLY A 1 185 ? -9.805 3.018 3.394 1.00 83.88 185 GLY A CA 1
ATOM 1409 C C . GLY A 1 185 ? -10.440 2.418 2.135 1.00 83.88 185 GLY A C 1
ATOM 1410 O O . GLY A 1 185 ? -9.808 1.630 1.455 1.00 83.88 185 GLY A O 1
ATOM 1411 N N . THR A 1 186 ? -11.663 2.831 1.777 1.00 84.44 186 THR A N 1
ATOM 1412 C CA . THR A 1 186 ? -12.323 2.510 0.494 1.00 84.44 186 THR A CA 1
ATOM 1413 C C . THR A 1 186 ? -12.085 3.538 -0.614 1.00 84.44 186 THR A C 1
ATOM 1415 O O . THR A 1 186 ? -12.499 3.336 -1.753 1.00 84.44 186 THR A O 1
ATOM 1418 N N . LYS A 1 187 ? -11.470 4.679 -0.290 1.00 88.88 187 LYS A N 1
ATOM 1419 C CA . LYS A 1 187 ? -11.285 5.824 -1.196 1.00 88.88 187 LYS A CA 1
ATOM 1420 C C . LYS A 1 187 ? -9.831 6.241 -1.332 1.00 88.88 187 LYS A C 1
ATOM 1422 O O . LYS A 1 187 ? -9.446 6.730 -2.385 1.00 88.88 187 LYS A O 1
ATOM 1427 N N . THR A 1 188 ? -9.049 6.111 -0.270 1.00 93.62 188 THR A N 1
ATOM 1428 C CA . THR A 1 188 ? -7.628 6.458 -0.226 1.00 93.62 188 THR A CA 1
ATOM 1429 C C . THR A 1 188 ? -6.897 5.384 0.578 1.00 93.62 188 THR A C 1
ATOM 1431 O O . THR A 1 188 ? -7.517 4.794 1.466 1.00 93.62 188 THR A O 1
ATOM 1434 N N . PRO A 1 189 ? -5.621 5.094 0.282 1.00 97.12 189 PRO A N 1
ATOM 1435 C CA . PRO A 1 189 ? -4.866 4.098 1.027 1.00 97.12 189 PRO A CA 1
ATOM 1436 C C . PRO A 1 189 ? -4.781 4.482 2.504 1.00 97.12 189 PRO A C 1
ATOM 1438 O O . PRO A 1 189 ? -4.391 5.604 2.842 1.00 97.12 189 PRO A O 1
ATOM 1441 N N . VAL A 1 190 ? -5.136 3.537 3.370 1.00 98.00 190 VAL A N 1
ATOM 1442 C CA . VAL A 1 190 ? -4.987 3.650 4.820 1.00 98.00 190 VAL A CA 1
ATOM 1443 C C . VAL A 1 190 ? -4.268 2.402 5.313 1.00 98.00 190 VAL A C 1
ATOM 1445 O O . VAL A 1 190 ? -4.604 1.287 4.916 1.00 98.00 190 VAL A O 1
ATOM 1448 N N . VAL A 1 191 ? -3.274 2.598 6.173 1.00 98.31 191 VAL A N 1
ATOM 1449 C CA . VAL A 1 191 ? -2.471 1.527 6.765 1.00 98.31 191 VAL A CA 1
ATOM 1450 C C . VAL A 1 191 ? -2.582 1.626 8.280 1.00 98.31 191 VAL A C 1
ATOM 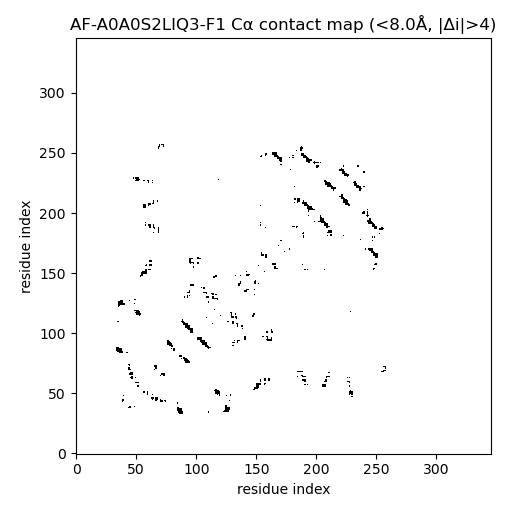1452 O O . VAL A 1 191 ? -2.420 2.707 8.853 1.00 98.31 191 VAL A O 1
ATOM 1455 N N . LEU A 1 192 ? -2.879 0.498 8.919 1.00 98.38 192 LEU A N 1
ATOM 1456 C CA . LEU A 1 192 ? -2.907 0.344 10.368 1.00 98.38 192 LEU A CA 1
ATOM 1457 C C . LEU A 1 192 ? -1.614 -0.339 10.798 1.00 98.38 192 LEU A C 1
ATOM 1459 O O . LEU A 1 192 ? -1.297 -1.415 10.300 1.00 98.38 192 LEU A O 1
ATOM 1463 N N . GLN A 1 193 ? -0.882 0.266 11.730 1.00 98.12 193 GLN A N 1
ATOM 1464 C CA . GLN A 1 193 ? 0.266 -0.373 12.369 1.00 98.12 193 GLN A CA 1
ATOM 1465 C C . GLN A 1 193 ? -0.083 -0.699 13.817 1.00 98.12 193 GLN A C 1
ATOM 1467 O O . GLN A 1 193 ? -0.630 0.146 14.532 1.00 98.12 193 GLN A O 1
ATOM 1472 N N . THR A 1 194 ? 0.218 -1.919 14.248 1.00 98.00 194 THR A N 1
ATOM 1473 C CA . THR A 1 194 ? -0.085 -2.403 15.595 1.00 98.00 194 THR A CA 1
ATOM 1474 C C . THR A 1 194 ? 1.004 -2.034 16.597 1.00 98.00 194 THR A C 1
ATOM 1476 O O . THR A 1 194 ? 2.130 -1.671 16.244 1.00 98.00 194 THR A O 1
ATOM 1479 N N . LEU A 1 195 ? 0.657 -2.112 17.879 1.00 96.56 195 LEU A N 1
ATOM 1480 C CA . LEU A 1 195 ? 1.592 -1.945 18.984 1.00 96.56 195 LEU A CA 1
ATOM 1481 C C . LEU A 1 195 ? 2.713 -2.992 18.890 1.00 96.56 195 LEU A C 1
ATOM 1483 O O . LEU A 1 195 ? 2.408 -4.172 18.709 1.00 96.56 195 LEU A O 1
ATOM 1487 N N . PRO A 1 196 ? 3.997 -2.608 19.041 1.00 92.75 196 PRO A N 1
ATOM 1488 C CA . PRO A 1 196 ? 5.108 -3.564 19.026 1.00 92.75 196 PRO A CA 1
ATOM 1489 C C . PRO A 1 196 ? 5.024 -4.567 20.179 1.00 92.75 196 PRO A C 1
ATOM 1491 O O . PRO A 1 196 ? 5.420 -5.719 20.038 1.00 92.75 196 PRO A O 1
ATOM 1494 N N . THR A 1 197 ? 4.474 -4.141 21.316 1.00 93.38 197 THR A N 1
ATOM 1495 C CA . THR A 1 197 ? 4.219 -4.982 22.483 1.00 93.38 197 THR A CA 1
ATOM 1496 C C . THR A 1 197 ? 2.793 -4.762 22.976 1.00 93.38 197 THR A C 1
ATOM 1498 O O . THR A 1 197 ? 2.284 -3.643 22.960 1.00 93.38 197 THR A O 1
ATOM 1501 N N . GLY A 1 198 ? 2.138 -5.836 23.424 1.00 90.94 198 GLY A N 1
ATOM 1502 C CA . GLY A 1 198 ? 0.799 -5.761 24.016 1.00 90.94 198 GLY A CA 1
ATOM 1503 C C . GLY A 1 198 ? -0.374 -5.771 23.031 1.00 90.94 198 GLY A C 1
ATOM 1504 O O . GLY A 1 198 ? -1.499 -5.568 23.476 1.00 90.94 198 GLY A O 1
ATOM 1505 N N . ALA A 1 199 ? -0.142 -6.028 21.739 1.00 94.25 199 ALA A N 1
ATOM 1506 C CA . ALA A 1 199 ? -1.217 -6.432 20.831 1.00 94.25 199 ALA A CA 1
ATOM 1507 C C . ALA A 1 199 ? -1.765 -7.810 21.252 1.00 94.25 199 ALA A C 1
ATOM 1509 O O . ALA A 1 199 ? -0.990 -8.681 21.663 1.00 94.25 199 ALA A O 1
ATOM 1510 N N . VAL A 1 200 ? -3.087 -7.982 21.205 1.00 94.81 200 VAL A N 1
ATOM 1511 C CA . VAL A 1 200 ? -3.788 -9.158 21.750 1.00 94.81 200 VAL A CA 1
ATOM 1512 C C . VAL A 1 200 ? -4.373 -10.036 20.647 1.00 94.81 200 VAL A C 1
ATOM 1514 O O . VAL A 1 200 ? -4.245 -11.258 20.708 1.00 94.81 200 VAL A O 1
ATOM 1517 N N . ASP A 1 201 ? -5.008 -9.419 19.655 1.00 96.06 201 ASP A N 1
ATOM 1518 C CA . ASP A 1 201 ? -5.780 -10.081 18.604 1.00 96.06 201 ASP A CA 1
ATOM 1519 C C . ASP A 1 201 ? -5.078 -10.014 17.240 1.00 96.06 201 ASP A C 1
ATOM 1521 O O . ASP A 1 201 ? -5.182 -10.944 16.437 1.00 96.06 201 ASP A O 1
ATOM 1525 N N . LEU A 1 202 ? -4.359 -8.920 16.979 1.00 95.94 202 LEU A N 1
ATOM 1526 C CA . LEU A 1 202 ? -3.516 -8.717 15.807 1.00 95.94 202 LEU A CA 1
ATOM 1527 C C . LEU A 1 202 ? -2.046 -9.000 16.142 1.00 95.94 202 LEU A C 1
ATOM 1529 O O . LEU A 1 202 ? -1.588 -8.838 17.272 1.00 95.94 202 LEU A O 1
ATOM 1533 N N . VAL A 1 203 ? -1.269 -9.365 15.122 1.00 94.94 203 VAL A N 1
ATOM 1534 C CA . VAL A 1 203 ? 0.191 -9.511 15.232 1.00 94.94 203 VAL A CA 1
ATOM 1535 C C . VAL A 1 203 ? 0.809 -8.186 15.685 1.00 94.94 203 VAL A C 1
ATOM 1537 O O . VAL A 1 203 ? 0.585 -7.156 15.046 1.00 94.94 203 VAL A O 1
ATOM 1540 N N . GLY A 1 204 ? 1.583 -8.208 16.772 1.00 95.19 204 GLY A N 1
ATOM 1541 C CA . GLY A 1 204 ? 2.271 -7.033 17.311 1.00 95.19 204 GLY A CA 1
ATOM 1542 C C . GLY A 1 204 ? 3.442 -6.567 16.443 1.00 95.19 204 GLY A C 1
ATOM 1543 O O . GLY A 1 204 ? 4.146 -7.377 15.848 1.00 95.19 204 GLY A O 1
ATOM 1544 N N . GLY A 1 205 ? 3.649 -5.251 16.374 1.00 94.94 205 GLY A N 1
ATOM 1545 C CA . GLY A 1 205 ? 4.718 -4.626 15.586 1.00 94.94 205 GLY A CA 1
ATOM 1546 C C . GLY A 1 205 ? 4.539 -4.767 14.076 1.00 94.94 205 GLY A C 1
ATOM 1547 O O . GLY A 1 205 ? 5.501 -4.604 13.330 1.00 94.94 205 GLY A O 1
ATOM 1548 N N . HIS A 1 206 ? 3.319 -5.062 13.632 1.00 96.38 206 HIS A N 1
ATOM 1549 C CA . HIS A 1 206 ? 2.994 -5.416 12.257 1.00 96.38 206 HIS A CA 1
ATOM 1550 C C . HIS A 1 206 ? 2.125 -4.354 11.591 1.00 96.38 206 HIS A C 1
ATOM 1552 O O . HIS A 1 206 ? 1.446 -3.572 12.263 1.00 96.38 206 HIS A O 1
ATOM 1558 N N . ALA A 1 207 ? 2.132 -4.327 10.264 1.00 97.56 207 ALA A N 1
ATOM 1559 C CA . ALA A 1 207 ? 1.289 -3.434 9.482 1.00 97.56 207 ALA A CA 1
ATOM 1560 C C . ALA A 1 207 ? 0.217 -4.218 8.721 1.00 97.56 207 ALA A C 1
ATOM 1562 O O . ALA A 1 207 ? 0.432 -5.358 8.322 1.00 97.56 207 ALA A O 1
ATOM 1563 N N . TYR A 1 208 ? -0.929 -3.570 8.530 1.00 98.19 208 TYR A N 1
ATOM 1564 C CA . TYR A 1 208 ? -2.076 -4.087 7.799 1.00 98.19 208 TYR A CA 1
ATOM 1565 C C . TYR A 1 208 ? -2.611 -3.015 6.859 1.00 98.19 208 TYR A C 1
ATOM 1567 O O . TYR A 1 208 ? -2.754 -1.848 7.244 1.00 98.19 208 TYR A O 1
ATOM 1575 N N . ALA A 1 209 ? -2.980 -3.404 5.642 1.00 97.88 209 ALA A N 1
ATOM 1576 C CA . ALA A 1 209 ? -3.751 -2.524 4.773 1.00 97.88 209 ALA A CA 1
ATOM 1577 C C . ALA A 1 209 ? -5.206 -2.488 5.246 1.00 97.88 209 ALA A C 1
ATOM 1579 O O . ALA A 1 209 ? -5.806 -3.536 5.474 1.00 97.88 209 ALA A O 1
ATOM 1580 N N . VAL A 1 210 ? -5.805 -1.306 5.357 1.00 97.88 210 VAL A N 1
ATOM 1581 C CA . VAL A 1 210 ? -7.243 -1.186 5.626 1.00 97.88 210 VAL A CA 1
ATOM 1582 C C . VAL A 1 210 ? -7.988 -1.307 4.304 1.00 97.88 210 VAL A C 1
ATOM 1584 O O . VAL A 1 210 ? -7.857 -0.449 3.435 1.00 97.88 210 VAL A O 1
ATOM 1587 N N . LEU A 1 211 ? -8.774 -2.372 4.157 1.00 95.62 211 LEU A N 1
ATOM 1588 C CA . LEU A 1 211 ? -9.480 -2.687 2.914 1.00 95.62 211 LEU A CA 1
ATOM 1589 C C . LEU A 1 211 ? -10.847 -2.012 2.848 1.00 95.62 211 LEU A C 1
ATOM 1591 O O . LEU A 1 211 ? -11.263 -1.493 1.814 1.00 95.62 211 LEU A O 1
ATOM 1595 N N . ASN A 1 212 ? -11.589 -2.092 3.951 1.00 94.81 212 ASN A N 1
ATOM 1596 C CA . ASN A 1 212 ? -12.953 -1.599 4.037 1.00 94.81 212 ASN A CA 1
ATOM 1597 C C . ASN A 1 212 ? -13.385 -1.462 5.500 1.00 94.81 212 ASN A C 1
ATOM 1599 O O . ASN A 1 212 ? -12.843 -2.097 6.404 1.00 94.81 212 ASN A O 1
ATOM 1603 N N . THR A 1 213 ? -14.435 -0.688 5.717 1.00 96.00 213 THR A N 1
ATOM 1604 C CA . THR A 1 213 ? -15.160 -0.579 6.977 1.00 96.00 213 THR A CA 1
ATOM 1605 C C . THR A 1 213 ? -16.635 -0.844 6.727 1.00 96.00 213 THR A C 1
ATOM 1607 O O . THR A 1 213 ? -17.197 -0.508 5.686 1.00 96.00 213 THR A O 1
ATOM 1610 N N . SER A 1 214 ? -17.303 -1.452 7.697 1.00 96.00 214 SER A N 1
ATOM 1611 C CA . SER A 1 214 ? -18.747 -1.659 7.624 1.00 96.00 214 SER A CA 1
ATOM 1612 C C . SER A 1 214 ? -19.387 -1.505 8.992 1.00 96.00 214 SER A C 1
ATOM 1614 O O . SER A 1 214 ? -18.710 -1.476 10.018 1.00 96.00 214 SER A O 1
ATOM 1616 N N . ILE A 1 215 ? -20.707 -1.357 9.009 1.00 96.25 215 ILE A N 1
ATOM 1617 C CA . ILE A 1 215 ? -21.501 -1.365 10.234 1.00 96.25 215 ILE A CA 1
ATOM 1618 C C . ILE A 1 215 ? -22.448 -2.554 10.111 1.00 96.25 215 ILE A C 1
ATOM 1620 O O . ILE A 1 215 ? -23.274 -2.600 9.199 1.00 96.25 215 ILE A O 1
ATOM 1624 N N . ALA A 1 216 ? -22.289 -3.537 10.993 1.00 94.69 216 ALA A N 1
ATOM 1625 C CA . ALA A 1 216 ? -23.150 -4.707 11.056 1.00 94.69 216 ALA A CA 1
ATOM 1626 C C . ALA A 1 216 ? -24.587 -4.317 11.450 1.00 94.69 216 ALA A C 1
ATOM 1628 O O . ALA A 1 216 ? -24.840 -3.229 11.965 1.00 94.69 216 ALA A O 1
ATOM 1629 N N . VAL A 1 217 ? -25.547 -5.225 11.243 1.00 91.75 217 VAL A N 1
ATOM 1630 C CA . VAL A 1 217 ? -26.986 -4.976 11.490 1.00 91.75 217 VAL A CA 1
ATOM 1631 C C . VAL A 1 217 ? -27.275 -4.542 12.933 1.00 91.75 217 VAL A C 1
ATOM 1633 O O . VAL A 1 217 ? -28.182 -3.753 13.177 1.00 91.75 217 VAL A O 1
ATOM 1636 N N . ASN A 1 218 ? -26.487 -5.025 13.892 1.00 93.69 218 ASN A N 1
ATOM 1637 C CA . ASN A 1 218 ? -26.582 -4.668 15.308 1.00 93.69 218 ASN A CA 1
ATOM 1638 C C . ASN A 1 218 ? -25.892 -3.330 15.664 1.00 93.69 218 ASN A C 1
ATOM 1640 O O . ASN A 1 218 ? -25.828 -2.981 16.839 1.00 93.69 218 ASN A O 1
ATOM 1644 N N . GLY A 1 219 ? -25.355 -2.602 14.681 1.00 95.81 219 GLY A N 1
ATOM 1645 C CA . GLY A 1 219 ? -24.623 -1.350 14.872 1.00 95.81 219 GLY A CA 1
ATOM 1646 C C . GLY A 1 219 ? -23.124 -1.513 15.146 1.00 95.81 219 GLY A C 1
ATOM 1647 O O . GLY A 1 219 ? -22.429 -0.505 15.271 1.00 95.81 219 GLY A O 1
ATOM 1648 N N . THR A 1 220 ? -22.596 -2.741 15.222 1.00 96.94 220 THR A N 1
ATOM 1649 C CA . THR A 1 220 ? -21.163 -2.966 15.458 1.00 96.94 220 THR A CA 1
ATOM 1650 C C . THR A 1 220 ? -20.343 -2.519 14.252 1.00 96.94 220 THR A C 1
ATOM 1652 O O . THR A 1 220 ? -20.544 -2.988 13.133 1.00 96.94 220 THR A O 1
ATOM 1655 N N . LYS A 1 221 ? -19.392 -1.618 14.488 1.00 97.50 221 LYS A N 1
ATOM 1656 C CA . LYS A 1 221 ? -18.401 -1.189 13.501 1.00 97.50 221 LYS A CA 1
ATOM 1657 C C . LYS A 1 221 ? -17.386 -2.309 13.265 1.00 97.50 221 LYS A C 1
ATOM 1659 O O . LYS A 1 221 ? -16.818 -2.826 14.223 1.00 97.50 221 LYS A O 1
ATOM 1664 N N . MET A 1 222 ? -17.147 -2.652 12.006 1.00 97.88 222 MET A N 1
ATOM 1665 C CA . MET A 1 222 ? -16.230 -3.703 11.568 1.00 97.88 222 MET A CA 1
ATOM 1666 C C . MET A 1 222 ? -15.168 -3.114 10.639 1.00 97.88 222 MET A C 1
ATOM 1668 O O . MET A 1 222 ? -15.468 -2.223 9.839 1.00 97.88 222 MET A O 1
ATOM 1672 N N . VAL A 1 223 ? -13.948 -3.635 10.725 1.00 97.94 223 VAL A N 1
ATOM 1673 C CA . VAL A 1 223 ? -12.791 -3.225 9.923 1.00 97.94 223 VAL A CA 1
ATOM 1674 C C . VAL A 1 223 ? -12.231 -4.464 9.234 1.00 97.94 223 VAL A C 1
ATOM 1676 O O . VAL A 1 223 ? -11.886 -5.439 9.900 1.00 97.94 223 VAL A O 1
ATOM 1679 N N . ALA A 1 224 ? -12.173 -4.428 7.906 1.00 97.56 224 ALA A N 1
ATOM 1680 C CA . ALA A 1 224 ? -11.505 -5.435 7.095 1.00 97.56 224 ALA A CA 1
ATOM 1681 C C . ALA A 1 224 ? -10.064 -4.988 6.832 1.00 97.56 224 ALA A C 1
ATOM 1683 O O . ALA A 1 224 ? -9.829 -3.859 6.389 1.00 97.56 224 ALA A O 1
ATOM 1684 N N . LEU A 1 225 ? -9.121 -5.875 7.113 1.00 97.88 225 LEU A N 1
ATOM 1685 C CA . LEU A 1 225 ? -7.687 -5.651 7.035 1.00 97.88 225 LEU A CA 1
ATOM 1686 C C . LEU A 1 225 ? -7.055 -6.731 6.153 1.00 97.88 225 LEU A C 1
ATOM 1688 O O . LEU A 1 225 ? -7.485 -7.878 6.198 1.00 97.88 225 LEU A O 1
ATOM 1692 N N . PHE A 1 226 ? -6.019 -6.381 5.400 1.00 96.38 226 PHE A N 1
ATOM 1693 C CA . PHE A 1 226 ? -5.144 -7.354 4.745 1.00 96.38 226 PHE A CA 1
ATOM 1694 C C . PHE A 1 226 ? -3.837 -7.450 5.519 1.00 96.38 226 PHE A C 1
ATOM 1696 O O . PHE A 1 226 ? -3.172 -6.434 5.755 1.00 96.38 226 PHE A O 1
ATOM 1703 N N . ASN A 1 227 ? -3.497 -8.671 5.911 1.00 94.75 227 ASN A N 1
ATOM 1704 C CA . ASN A 1 227 ? -2.205 -9.039 6.454 1.00 94.75 227 ASN A CA 1
ATOM 1705 C C . ASN A 1 227 ? -1.276 -9.408 5.285 1.00 94.75 227 ASN A C 1
ATOM 1707 O O . ASN A 1 227 ? -1.595 -10.353 4.563 1.00 94.75 227 ASN A O 1
ATOM 1711 N N . PRO A 1 228 ? -0.114 -8.751 5.114 1.00 91.19 228 PRO A N 1
ATOM 1712 C CA . PRO A 1 228 ? 0.828 -9.104 4.054 1.00 91.19 228 PRO A CA 1
ATOM 1713 C C . PRO A 1 228 ? 1.401 -10.529 4.167 1.00 91.19 228 PRO A C 1
ATOM 1715 O O . PRO A 1 228 ? 2.054 -10.971 3.236 1.00 91.19 228 PRO A O 1
ATOM 1718 N N . TRP A 1 229 ? 1.130 -11.286 5.238 1.00 89.50 229 TRP A N 1
ATOM 1719 C CA . TRP A 1 229 ? 1.368 -12.742 5.282 1.00 89.50 229 TRP A CA 1
ATOM 1720 C C . TRP A 1 229 ? 0.356 -13.582 4.479 1.00 89.50 229 TRP A C 1
ATOM 1722 O O . TRP A 1 229 ? 0.463 -14.803 4.472 1.00 89.50 229 TRP A O 1
ATOM 1732 N N . GLY A 1 230 ? -0.604 -12.949 3.795 1.00 79.31 230 GLY A N 1
ATOM 1733 C CA . GLY A 1 230 ? -1.505 -13.602 2.838 1.00 79.31 230 GLY A CA 1
ATOM 1734 C C . GLY A 1 230 ? -2.959 -13.754 3.293 1.00 79.31 230 GLY A C 1
ATOM 1735 O O . GLY A 1 230 ? -3.737 -14.400 2.596 1.00 79.31 230 GLY A O 1
ATOM 1736 N N . ASP A 1 231 ? -3.350 -13.151 4.420 1.00 84.25 231 ASP A N 1
ATOM 1737 C CA . ASP A 1 231 ? -4.694 -13.307 4.991 1.00 84.25 231 ASP A CA 1
ATOM 1738 C C . ASP A 1 231 ? -5.492 -11.992 5.002 1.00 84.25 231 ASP A C 1
ATOM 1740 O O . ASP A 1 231 ? -5.070 -10.986 5.579 1.00 84.25 231 ASP A O 1
ATOM 1744 N N . ASP A 1 232 ? -6.710 -12.025 4.456 1.00 93.62 232 ASP A N 1
ATOM 1745 C CA . ASP A 1 232 ? -7.739 -11.019 4.735 1.00 93.62 232 ASP A CA 1
ATOM 1746 C C . ASP A 1 232 ? -8.413 -11.356 6.078 1.00 93.62 232 ASP A C 1
ATOM 1748 O O . ASP A 1 232 ? -8.974 -12.439 6.265 1.00 93.62 232 ASP A O 1
ATOM 1752 N N . VAL A 1 233 ? -8.417 -10.408 7.012 1.00 95.75 233 VAL A N 1
ATOM 1753 C CA . VAL A 1 233 ? -9.005 -10.565 8.348 1.00 95.75 233 VAL A CA 1
ATOM 1754 C C . VAL A 1 233 ? -10.046 -9.485 8.619 1.00 95.75 233 VAL A C 1
ATOM 1756 O O . VAL A 1 233 ? -9.958 -8.360 8.127 1.00 95.75 233 VAL A O 1
ATOM 1759 N N . VAL A 1 234 ? -11.064 -9.810 9.416 1.00 97.00 234 VAL A N 1
ATOM 1760 C CA . VAL A 1 234 ? -12.132 -8.869 9.772 1.00 97.00 234 VAL A CA 1
ATOM 1761 C C . VAL A 1 234 ? -12.317 -8.854 11.279 1.00 97.00 234 VAL A C 1
ATOM 1763 O O . VAL A 1 234 ? -12.638 -9.875 11.883 1.00 97.00 234 VAL A O 1
ATOM 1766 N N . TYR A 1 235 ? -12.179 -7.672 11.872 1.00 97.38 235 TYR A N 1
ATOM 1767 C CA . TYR A 1 235 ? -12.318 -7.457 13.309 1.00 97.38 235 TYR A CA 1
ATOM 1768 C C . TYR A 1 235 ? -13.358 -6.384 13.609 1.00 97.38 235 TYR A C 1
ATOM 1770 O O . TYR A 1 235 ? -13.735 -5.586 12.747 1.00 97.38 235 TYR A O 1
ATOM 1778 N N . THR A 1 236 ? -13.826 -6.343 14.856 1.00 97.88 236 THR A N 1
ATOM 1779 C CA . THR A 1 236 ? -14.568 -5.172 15.331 1.00 97.88 236 THR A CA 1
ATOM 1780 C C . THR A 1 236 ? -13.638 -3.956 15.370 1.00 97.88 236 THR A C 1
ATOM 1782 O O . THR A 1 236 ? -12.424 -4.097 15.524 1.00 97.88 236 THR A O 1
ATOM 1785 N N . TYR A 1 237 ? -14.202 -2.754 15.248 1.00 97.06 237 TYR A N 1
ATOM 1786 C CA . TYR A 1 237 ? -13.453 -1.506 15.404 1.00 97.06 237 TYR A CA 1
ATOM 1787 C C . TYR A 1 237 ? -12.726 -1.449 16.748 1.00 97.06 237 TYR A C 1
ATOM 1789 O O . TYR A 1 237 ? -11.552 -1.098 16.777 1.00 97.06 237 TYR A O 1
ATOM 1797 N N . ASP A 1 238 ? -13.392 -1.839 17.835 1.00 96.31 238 ASP A N 1
ATOM 1798 C CA . ASP A 1 238 ? -12.801 -1.793 19.173 1.00 96.31 238 ASP A CA 1
ATOM 1799 C C . ASP A 1 238 ? -11.608 -2.748 19.285 1.00 96.31 238 ASP A C 1
ATOM 1801 O O . ASP A 1 238 ? -10.574 -2.359 19.816 1.00 96.31 238 ASP A O 1
ATOM 1805 N N . THR A 1 239 ? -11.706 -3.954 18.714 1.00 96.75 239 THR A N 1
ATOM 1806 C CA . THR A 1 239 ? -10.591 -4.914 18.648 1.00 96.75 239 THR A CA 1
ATOM 1807 C C . THR A 1 239 ? -9.424 -4.372 17.822 1.00 96.75 239 THR A C 1
ATOM 1809 O O . THR A 1 239 ? -8.302 -4.294 18.315 1.00 96.75 239 THR A O 1
ATOM 1812 N N . ALA A 1 240 ? -9.683 -3.932 16.586 1.00 97.12 240 ALA A N 1
ATOM 1813 C CA . ALA A 1 240 ? -8.633 -3.415 15.708 1.00 97.12 240 ALA A CA 1
ATOM 1814 C C . ALA A 1 240 ? -7.944 -2.184 16.316 1.00 97.12 240 ALA A C 1
ATOM 1816 O O . ALA A 1 240 ? -6.721 -2.055 16.277 1.00 97.12 240 ALA A O 1
ATOM 1817 N N . MET A 1 241 ? -8.724 -1.287 16.924 1.00 96.94 241 MET A N 1
ATOM 1818 C CA . MET A 1 241 ? -8.180 -0.112 17.588 1.00 96.94 241 MET A CA 1
ATOM 1819 C C . MET A 1 241 ? -7.527 -0.439 18.921 1.00 96.94 241 MET A C 1
ATOM 1821 O O . MET A 1 241 ? -6.640 0.308 19.312 1.00 96.94 241 MET A O 1
ATOM 1825 N N . ASN A 1 242 ? -7.897 -1.507 19.632 1.00 96.81 242 ASN A N 1
ATOM 1826 C CA . ASN A 1 242 ? -7.199 -1.902 20.855 1.00 96.81 242 ASN A CA 1
ATOM 1827 C C . ASN A 1 242 ? -5.705 -2.112 20.583 1.00 96.81 242 ASN A C 1
ATOM 1829 O O . ASN A 1 242 ? -4.880 -1.503 21.264 1.00 96.81 242 ASN A O 1
ATOM 1833 N N . ASP A 1 243 ? -5.402 -2.838 19.509 1.00 97.69 243 ASP A N 1
ATOM 1834 C CA . ASP A 1 243 ? -4.042 -3.203 19.113 1.00 97.69 243 ASP A CA 1
ATOM 1835 C C . ASP A 1 243 ? -3.354 -2.156 18.229 1.00 97.69 243 ASP A C 1
ATOM 1837 O O . ASP A 1 243 ? -2.150 -2.239 17.992 1.00 97.69 243 ASP A O 1
ATOM 1841 N N . CYS A 1 244 ? -4.089 -1.155 17.741 1.00 97.56 244 CYS A N 1
ATOM 1842 C CA . CYS A 1 244 ? -3.560 -0.095 16.890 1.00 97.56 244 CYS A CA 1
ATOM 1843 C C . CYS A 1 244 ? -2.564 0.801 17.645 1.00 97.56 244 CYS A C 1
ATOM 1845 O O . CYS A 1 244 ? -2.888 1.416 18.663 1.00 97.56 244 CYS A O 1
ATOM 1847 N N . TYR A 1 245 ? -1.376 0.970 17.072 1.00 97.25 245 TYR A N 1
ATOM 1848 C CA . TYR A 1 245 ? -0.398 1.972 17.485 1.00 97.25 245 TYR A CA 1
ATOM 1849 C C . TYR A 1 245 ? -0.624 3.298 16.760 1.00 97.25 245 TYR A C 1
ATOM 1851 O O . TYR A 1 245 ? -0.777 4.345 17.394 1.00 97.25 245 TYR A O 1
ATOM 1859 N N . LEU A 1 246 ? -0.710 3.251 15.430 1.00 97.75 246 LEU A N 1
ATOM 1860 C CA . LEU A 1 246 ? -0.931 4.417 14.579 1.00 97.75 246 LEU A CA 1
ATOM 1861 C C . LEU A 1 246 ? -1.720 4.054 13.322 1.00 97.75 246 LEU A C 1
ATOM 1863 O O . LEU A 1 246 ? -1.730 2.903 12.882 1.00 97.75 246 LEU A O 1
ATOM 1867 N N . LEU A 1 247 ? -2.342 5.074 12.734 1.00 98.25 247 LEU A N 1
ATOM 1868 C CA . LEU A 1 247 ? -2.897 5.020 11.384 1.00 98.25 247 LEU A CA 1
ATOM 1869 C C . LEU A 1 247 ? -2.099 5.960 10.483 1.00 98.25 247 LEU A C 1
ATOM 1871 O O . LEU A 1 247 ? -1.783 7.080 10.894 1.00 98.25 247 LEU A O 1
ATOM 1875 N N . ALA A 1 248 ? -1.827 5.528 9.254 1.00 97.81 248 ALA A N 1
ATOM 1876 C CA . ALA A 1 248 ? -1.215 6.335 8.201 1.00 97.81 248 ALA A CA 1
ATOM 1877 C C . ALA A 1 248 ? -2.103 6.365 6.950 1.00 97.81 248 ALA A C 1
ATOM 1879 O O . ALA A 1 248 ? -2.772 5.383 6.633 1.00 97.81 248 ALA A O 1
ATOM 1880 N N . TRP A 1 249 ? -2.140 7.501 6.254 1.00 96.88 249 TRP A N 1
ATOM 1881 C CA . TRP A 1 249 ? -2.974 7.717 5.066 1.00 96.88 249 TRP A CA 1
ATOM 1882 C C . TRP A 1 249 ? -2.403 8.822 4.170 1.00 96.88 249 TRP A C 1
ATOM 1884 O O . TRP A 1 249 ? -1.585 9.631 4.609 1.00 96.88 249 TRP A O 1
ATOM 1894 N N . LEU A 1 250 ? -2.851 8.916 2.916 1.00 96.00 250 LEU A N 1
ATOM 1895 C CA . LEU A 1 250 ? -2.457 10.029 2.038 1.00 96.00 250 LEU A CA 1
ATOM 1896 C C . LEU A 1 250 ? -3.135 11.343 2.452 1.00 96.00 250 LEU A C 1
ATOM 1898 O O . LEU A 1 250 ? -4.351 11.398 2.673 1.00 96.00 250 LEU A O 1
ATOM 1902 N N . LYS A 1 251 ? -2.374 12.443 2.507 1.00 92.12 251 LYS A N 1
ATOM 1903 C CA . LYS A 1 251 ? -2.932 13.772 2.803 1.00 92.12 251 LYS A CA 1
ATOM 1904 C C . LYS A 1 251 ? -3.984 14.177 1.769 1.00 92.12 251 LYS A C 1
ATOM 1906 O O . LYS A 1 251 ? -4.003 13.704 0.636 1.00 92.12 251 LYS A O 1
ATOM 1911 N N . ASN A 1 252 ? -4.881 15.075 2.183 1.00 84.00 252 ASN A N 1
ATOM 1912 C CA . ASN A 1 252 ? -5.993 15.588 1.371 1.00 84.00 252 ASN A CA 1
ATOM 1913 C C . ASN A 1 252 ? -6.967 14.509 0.855 1.00 84.00 252 ASN A C 1
ATOM 1915 O O . ASN A 1 252 ? -7.766 14.787 -0.037 1.00 84.00 252 ASN A O 1
ATOM 1919 N N . ASN A 1 253 ? -6.939 13.304 1.441 1.00 71.44 253 ASN A N 1
ATOM 1920 C CA . ASN A 1 253 ? -7.719 12.141 1.011 1.00 71.44 253 ASN A CA 1
ATOM 1921 C C . ASN A 1 253 ? -7.521 11.837 -0.483 1.00 71.44 253 ASN A C 1
ATOM 1923 O O . ASN A 1 253 ? -8.493 11.603 -1.206 1.00 71.44 253 ASN A O 1
ATOM 1927 N N . ASP A 1 254 ? -6.276 11.902 -0.961 1.00 79.75 254 ASP A N 1
ATOM 1928 C CA . ASP A 1 254 ? -5.983 11.659 -2.369 1.00 79.75 254 ASP A CA 1
ATOM 1929 C C . ASP A 1 254 ? -6.451 10.257 -2.782 1.00 79.75 254 ASP A C 1
ATOM 1931 O O . ASP A 1 254 ? -6.091 9.250 -2.171 1.00 79.75 254 ASP A O 1
ATOM 1935 N N . THR A 1 255 ? -7.294 10.208 -3.810 1.00 76.50 255 THR A N 1
ATOM 1936 C CA . THR A 1 255 ? -7.999 8.990 -4.237 1.00 76.50 255 THR A CA 1
ATOM 1937 C C . THR A 1 255 ? -7.253 8.214 -5.323 1.00 76.50 255 THR A C 1
ATOM 1939 O O . THR A 1 255 ? -7.800 7.272 -5.885 1.00 76.50 255 THR A O 1
ATOM 1942 N N . LEU A 1 256 ? -6.008 8.607 -5.640 1.00 83.06 256 LEU A N 1
ATOM 1943 C CA . LEU A 1 256 ? -5.151 7.948 -6.636 1.00 83.06 256 LEU A CA 1
ATOM 1944 C C . LEU A 1 256 ? -5.848 7.730 -7.991 1.00 83.06 256 LEU A C 1
ATOM 1946 O O . LEU A 1 256 ? -5.697 6.677 -8.621 1.00 83.06 256 LEU A O 1
ATOM 1950 N N . LYS A 1 257 ? -6.627 8.724 -8.448 1.00 64.12 257 LYS A N 1
ATOM 1951 C CA . LYS A 1 257 ? -7.336 8.642 -9.731 1.00 64.12 257 LYS A CA 1
ATOM 1952 C C . LYS A 1 257 ? -6.349 8.399 -10.865 1.00 64.12 257 LYS A C 1
ATOM 1954 O O . LYS A 1 257 ? -5.443 9.197 -11.097 1.00 64.12 257 LYS A O 1
ATOM 1959 N N . SER A 1 258 ? -6.573 7.322 -11.599 1.00 52.75 258 SER A N 1
ATOM 1960 C CA . SER A 1 258 ? -5.954 7.084 -12.895 1.00 52.75 258 SER A CA 1
ATOM 1961 C C . SER A 1 258 ? -6.823 7.782 -13.937 1.00 52.75 258 SER A C 1
ATOM 1963 O O . SER A 1 258 ? -8.006 7.477 -14.072 1.00 52.75 258 SER A O 1
ATOM 1965 N N . THR A 1 259 ? -6.270 8.747 -14.665 1.00 39.00 259 THR A N 1
ATOM 1966 C CA . THR A 1 259 ? -6.866 9.135 -15.943 1.00 39.00 259 THR A CA 1
ATOM 1967 C C . THR A 1 259 ? -6.697 7.931 -16.862 1.00 39.00 259 THR A C 1
ATOM 1969 O O . THR A 1 259 ? -5.566 7.490 -17.068 1.00 39.00 259 THR A O 1
ATOM 1972 N N . GLU A 1 260 ? -7.792 7.367 -17.373 1.00 41.09 260 GLU A N 1
ATOM 1973 C CA . GLU A 1 260 ? -7.755 6.379 -18.454 1.00 41.09 260 GLU A CA 1
ATOM 1974 C C . GLU A 1 260 ? -7.170 7.043 -19.708 1.00 41.09 260 GLU A C 1
ATOM 1976 O O . GLU A 1 260 ? -7.879 7.510 -20.595 1.00 41.09 260 GLU A O 1
ATOM 1981 N N . SER A 1 261 ? -5.849 7.145 -19.771 1.00 32.94 261 SER A N 1
ATOM 1982 C CA . SER A 1 261 ? -5.155 7.541 -20.984 1.00 32.94 261 SER A CA 1
ATOM 1983 C C . SER A 1 261 ? -4.969 6.283 -21.813 1.00 32.94 261 SER A C 1
ATOM 1985 O O . SER A 1 261 ? -3.978 5.565 -21.697 1.00 32.94 261 SER A O 1
ATOM 1987 N N . SER A 1 262 ? -5.984 6.014 -22.628 1.00 31.73 262 SER A N 1
ATOM 1988 C CA . SER A 1 262 ? -5.920 5.175 -23.817 1.00 31.73 262 SER A CA 1
ATOM 1989 C C . SER A 1 262 ? -4.554 5.274 -24.505 1.00 31.73 262 SER A C 1
ATOM 1991 O O . SER A 1 262 ? -4.077 6.369 -24.808 1.00 31.73 262 SER A O 1
ATOM 1993 N N . SER A 1 263 ? -3.963 4.105 -24.745 1.00 39.69 263 SER A N 1
ATOM 1994 C CA . SER A 1 263 ? -2.851 3.822 -25.653 1.00 39.69 263 SER A CA 1
ATOM 1995 C C . SER A 1 263 ? -2.556 4.930 -26.672 1.00 39.69 263 SER A C 1
ATOM 1997 O O . SER A 1 263 ? -3.320 5.139 -27.615 1.00 39.69 263 SER A O 1
ATOM 1999 N N . SER A 1 264 ? -1.394 5.568 -26.549 1.00 31.47 264 SER A N 1
ATOM 2000 C CA . SER A 1 264 ? -0.727 6.164 -27.703 1.00 31.47 264 SER A CA 1
ATOM 2001 C C . SER A 1 264 ? 0.672 5.576 -27.797 1.00 31.47 264 SER A C 1
ATOM 2003 O O . SER A 1 264 ? 1.545 5.801 -26.965 1.00 31.47 264 SER A O 1
ATOM 2005 N N . SER A 1 265 ? 0.841 4.739 -28.815 1.00 40.50 265 SER A N 1
ATOM 2006 C CA . SER A 1 265 ? 2.122 4.282 -29.321 1.00 40.50 265 SER A CA 1
ATOM 2007 C C . SER A 1 265 ? 2.964 5.500 -29.702 1.00 40.50 265 SER A C 1
ATOM 2009 O O . SER A 1 265 ? 2.790 6.070 -30.780 1.00 40.50 265 SER A O 1
ATOM 2011 N N . SER A 1 266 ? 3.875 5.921 -28.832 1.00 31.38 266 SER A N 1
ATOM 2012 C CA . SER A 1 266 ? 4.937 6.837 -29.227 1.00 31.38 266 SER A CA 1
ATOM 2013 C C . SER A 1 266 ? 5.999 6.030 -29.970 1.00 31.38 266 SER A C 1
ATOM 2015 O O . SER A 1 266 ? 6.859 5.394 -29.359 1.00 31.38 266 SER A O 1
ATOM 2017 N N . SER A 1 267 ? 5.914 6.019 -31.301 1.00 34.94 267 SER A N 1
ATOM 2018 C CA . SER A 1 267 ? 7.044 5.653 -32.154 1.00 34.94 267 SER A CA 1
ATOM 2019 C C . SER A 1 267 ? 8.255 6.532 -31.800 1.00 34.94 267 SER A C 1
ATOM 2021 O O . SER A 1 267 ? 8.070 7.714 -31.490 1.00 34.94 267 SER A O 1
ATOM 2023 N N . PRO A 1 268 ? 9.487 5.997 -31.825 1.00 37.59 268 PRO A N 1
ATOM 2024 C CA . PRO A 1 268 ? 10.674 6.793 -31.537 1.00 37.59 268 PRO A CA 1
ATOM 2025 C C . PRO A 1 268 ? 10.843 7.913 -32.581 1.00 37.59 268 PRO A C 1
ATOM 2027 O O . PRO A 1 268 ? 10.456 7.734 -33.739 1.00 37.59 268 PRO A O 1
ATOM 2030 N N . PRO A 1 269 ? 11.414 9.069 -32.197 1.00 32.25 269 PRO A N 1
ATOM 2031 C CA . PRO A 1 269 ? 11.581 10.200 -33.096 1.00 32.25 269 PRO A CA 1
ATOM 2032 C C . PRO A 1 269 ? 12.552 9.847 -34.225 1.00 32.25 269 PRO A C 1
ATOM 2034 O O . PRO A 1 269 ? 13.702 9.471 -33.989 1.00 32.25 269 PRO A O 1
ATOM 2037 N N . SER A 1 270 ? 12.073 9.988 -35.459 1.00 34.28 270 SER A N 1
ATOM 2038 C CA . SE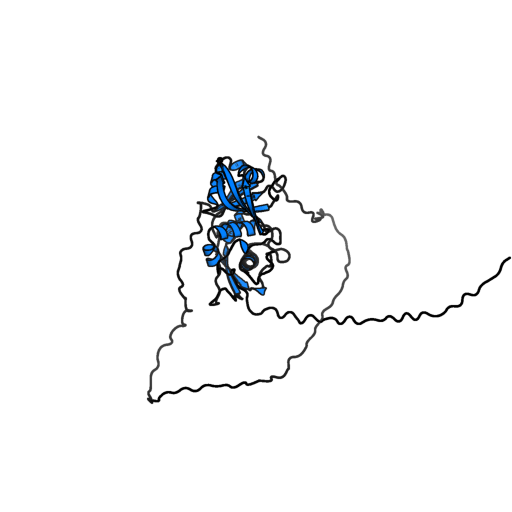R A 1 270 ? 12.873 9.910 -36.675 1.00 34.28 270 SER A CA 1
ATOM 2039 C C . SER A 1 270 ? 14.031 10.908 -36.618 1.00 34.28 270 SER A C 1
ATOM 2041 O O . SER A 1 270 ? 13.838 12.095 -36.351 1.00 34.28 270 SER A O 1
ATOM 2043 N N . SER A 1 271 ? 15.237 10.413 -36.885 1.00 36.56 271 SER A N 1
ATOM 2044 C CA . SER A 1 271 ? 16.444 11.214 -37.095 1.00 36.56 271 SER A CA 1
ATOM 2045 C C . SER A 1 271 ? 16.259 12.221 -38.247 1.00 36.56 271 SER A C 1
ATOM 2047 O O . SER A 1 271 ? 15.446 11.979 -39.144 1.00 36.56 271 SER A O 1
ATOM 2049 N N . PRO A 1 272 ? 16.989 13.352 -38.244 1.00 34.84 272 PRO A N 1
ATOM 2050 C CA . PRO A 1 272 ? 16.730 14.452 -39.164 1.00 34.84 272 PRO A CA 1
ATOM 2051 C C . PRO A 1 272 ? 17.076 14.112 -40.617 1.00 34.84 272 PRO A C 1
ATOM 2053 O O . PRO A 1 272 ? 18.100 13.499 -40.920 1.00 34.84 272 PRO A O 1
ATOM 2056 N N . LEU A 1 273 ? 16.189 14.581 -41.495 1.00 30.00 273 LEU A N 1
ATOM 2057 C CA . LEU A 1 273 ? 16.310 14.644 -42.946 1.00 30.00 273 LEU A CA 1
ATOM 2058 C C . LEU A 1 273 ? 17.610 15.349 -43.362 1.00 30.00 273 LEU A C 1
ATOM 2060 O O . LEU A 1 273 ? 17.836 16.506 -43.009 1.00 30.00 273 LEU A O 1
ATOM 2064 N N . VAL A 1 274 ? 18.425 14.653 -44.154 1.00 33.03 274 VAL A N 1
ATOM 2065 C CA . VAL A 1 274 ? 19.458 15.256 -45.002 1.00 33.03 274 VAL A CA 1
ATOM 2066 C C . VAL A 1 274 ? 18.826 15.513 -46.366 1.00 33.03 274 VAL A C 1
ATOM 2068 O O . VAL A 1 274 ? 18.208 14.625 -46.952 1.00 33.03 274 VAL A O 1
ATOM 2071 N N . ASP A 1 275 ? 18.946 16.756 -46.817 1.00 28.48 275 ASP A N 1
ATOM 2072 C CA . ASP A 1 275 ? 18.307 17.303 -48.005 1.00 28.48 275 ASP A CA 1
ATOM 2073 C C . ASP A 1 275 ? 19.014 16.875 -49.308 1.00 28.48 275 ASP A C 1
ATOM 2075 O O . ASP A 1 275 ? 20.236 16.930 -49.433 1.00 28.48 275 ASP A O 1
ATOM 2079 N N . SER A 1 276 ? 18.174 16.425 -50.240 1.00 32.84 276 SER A N 1
ATOM 2080 C CA . SER A 1 276 ? 18.196 16.459 -51.708 1.00 32.84 276 SER A CA 1
ATOM 2081 C C . SER A 1 276 ? 19.506 16.627 -52.500 1.00 32.84 276 SER A C 1
ATOM 2083 O O . SER A 1 276 ? 20.155 17.670 -52.498 1.00 32.84 276 SER A O 1
ATOM 2085 N N . GLY A 1 277 ? 19.734 15.652 -53.390 1.00 28.75 277 GLY A N 1
ATOM 2086 C CA . GLY A 1 277 ? 20.488 15.787 -54.640 1.00 28.75 277 GLY A CA 1
ATOM 2087 C C . GLY A 1 277 ? 19.945 14.814 -55.700 1.00 28.75 277 GLY A C 1
ATOM 2088 O O . GLY A 1 277 ? 19.945 13.607 -55.495 1.00 28.75 277 GLY A O 1
ATOM 2089 N N . THR A 1 278 ? 19.422 15.371 -56.791 1.00 32.53 278 THR A N 1
ATOM 2090 C CA . THR A 1 278 ? 18.537 14.798 -57.830 1.00 32.53 278 THR A CA 1
ATOM 2091 C C . THR A 1 278 ? 19.240 13.931 -58.905 1.00 32.53 278 THR A C 1
ATOM 2093 O O . THR A 1 278 ? 20.449 14.046 -59.077 1.00 32.53 278 THR A O 1
ATOM 2096 N N . PHE A 1 279 ? 18.418 13.219 -59.712 1.00 26.19 279 PHE A N 1
ATOM 2097 C CA . PHE A 1 279 ? 18.630 12.546 -61.030 1.00 26.19 279 PHE A CA 1
ATOM 2098 C C . PHE A 1 279 ? 19.086 11.062 -60.984 1.00 26.19 279 PHE A C 1
ATOM 2100 O O . PHE A 1 279 ? 20.019 10.744 -60.269 1.00 26.19 279 PHE A O 1
ATOM 2107 N N . CYS A 1 280 ? 18.539 10.083 -61.730 1.00 30.53 280 CYS A N 1
ATOM 2108 C CA . CYS A 1 280 ? 17.539 10.039 -62.807 1.00 30.53 280 CYS A CA 1
ATOM 2109 C C . CYS A 1 280 ? 16.975 8.597 -62.977 1.00 30.53 280 CYS A C 1
ATOM 2111 O O . CYS A 1 280 ? 17.701 7.636 -62.754 1.00 30.53 280 CYS A O 1
ATOM 2113 N N . SER A 1 281 ? 15.700 8.501 -63.384 1.00 31.59 281 SER A N 1
ATOM 2114 C CA . SER A 1 281 ? 15.003 7.463 -64.189 1.00 31.59 281 SER A CA 1
ATOM 2115 C C . SER A 1 281 ? 15.576 6.043 -64.364 1.00 31.59 281 SER A C 1
ATOM 2117 O O . SER A 1 281 ? 16.646 5.893 -64.935 1.00 31.59 281 SER A O 1
ATOM 2119 N N . GLU A 1 282 ? 14.737 5.022 -64.136 1.00 30.86 282 GLU A N 1
ATOM 2120 C CA . GLU A 1 282 ? 14.187 4.165 -65.208 1.00 30.86 282 GLU A CA 1
ATOM 2121 C C . GLU A 1 282 ? 13.015 3.300 -64.706 1.00 30.86 282 GLU A C 1
ATOM 2123 O O . GLU A 1 282 ? 12.840 3.057 -63.514 1.00 30.86 282 GLU A O 1
ATOM 2128 N N . THR A 1 283 ? 12.154 2.938 -65.651 1.00 34.78 283 THR A N 1
ATOM 2129 C CA . THR A 1 283 ? 10.905 2.182 -65.512 1.00 34.78 283 THR A CA 1
ATOM 2130 C C . THR A 1 283 ? 11.190 0.701 -65.741 1.00 34.78 283 THR A C 1
ATOM 2132 O O . THR A 1 283 ? 11.975 0.406 -66.629 1.00 34.78 283 THR A O 1
ATOM 2135 N N . ASP A 1 284 ? 10.523 -0.218 -65.030 1.00 30.25 284 ASP A N 1
ATOM 2136 C CA . ASP A 1 284 ? 9.802 -1.304 -65.711 1.00 30.25 284 ASP A CA 1
ATOM 2137 C C . ASP A 1 284 ? 8.859 -2.126 -64.814 1.00 30.25 284 ASP A C 1
ATOM 2139 O O . ASP A 1 284 ? 8.992 -2.202 -63.592 1.00 30.25 284 ASP A O 1
ATOM 2143 N N . ASN A 1 285 ? 7.870 -2.704 -65.491 1.00 31.31 285 ASN A N 1
ATOM 2144 C CA . ASN A 1 285 ? 6.726 -3.474 -65.006 1.00 31.31 285 ASN A CA 1
ATOM 2145 C C . ASN A 1 285 ? 7.076 -4.894 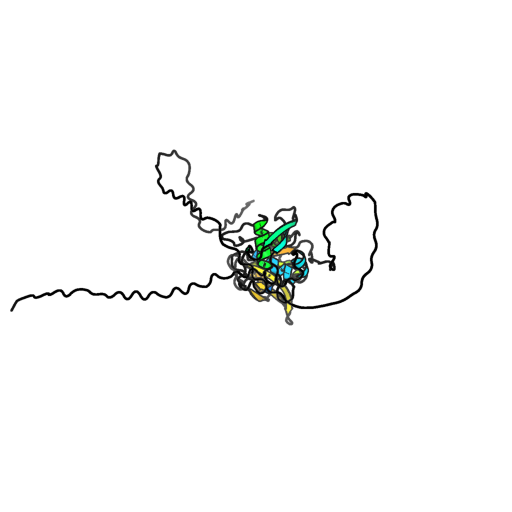-64.514 1.00 31.31 285 ASN A C 1
ATOM 2147 O O . ASN A 1 285 ? 8.033 -5.495 -64.990 1.00 31.31 285 ASN A O 1
ATOM 2151 N N . GLY A 1 286 ? 6.184 -5.517 -63.721 1.00 28.42 286 GLY A N 1
ATOM 2152 C CA . GLY A 1 286 ? 6.058 -6.986 -63.745 1.00 28.42 286 GLY A CA 1
ATOM 2153 C C . GLY A 1 286 ? 5.479 -7.695 -62.513 1.00 28.42 286 GLY A C 1
ATOM 2154 O O . GLY A 1 286 ? 6.216 -8.090 -61.626 1.00 28.42 286 GLY A O 1
ATOM 2155 N N . VAL A 1 287 ? 4.156 -7.893 -62.523 1.00 30.89 287 VAL A N 1
ATOM 2156 C CA . VAL A 1 287 ? 3.385 -9.138 -62.264 1.00 30.89 287 VAL A CA 1
ATOM 2157 C C . VAL A 1 287 ? 3.818 -10.158 -61.176 1.00 30.89 287 VAL A C 1
ATOM 2159 O O . VAL A 1 287 ? 4.900 -10.728 -61.174 1.00 30.89 287 VAL A O 1
ATOM 2162 N N . SER A 1 288 ? 2.809 -10.473 -60.352 1.00 30.89 288 SER A N 1
ATOM 2163 C CA . SER A 1 288 ? 2.505 -11.610 -59.459 1.00 30.89 288 SER A CA 1
ATOM 2164 C C . SER A 1 288 ? 3.216 -12.967 -59.647 1.00 30.89 288 SER A C 1
ATOM 2166 O O . SER A 1 288 ? 3.243 -13.501 -60.747 1.00 30.89 288 SER A O 1
ATOM 2168 N N . THR A 1 289 ? 3.562 -13.664 -58.551 1.00 29.91 289 THR A N 1
ATOM 2169 C CA . THR A 1 289 ? 2.803 -14.795 -57.937 1.00 29.91 289 THR A CA 1
ATOM 2170 C C . THR A 1 289 ? 3.609 -15.534 -56.849 1.00 29.91 289 THR A C 1
ATOM 2172 O O . THR A 1 289 ? 4.830 -15.481 -56.786 1.00 29.91 289 THR A O 1
ATOM 2175 N N . SER A 1 290 ? 2.861 -16.194 -55.964 1.00 33.91 290 SER A N 1
ATOM 2176 C CA . SER A 1 290 ? 3.227 -17.055 -54.831 1.00 33.91 290 SER A CA 1
ATOM 2177 C C . SER A 1 290 ? 4.080 -18.289 -55.159 1.00 33.91 290 SER A C 1
ATOM 2179 O O . SER A 1 290 ? 3.786 -18.943 -56.151 1.00 33.91 290 SER A O 1
ATOM 2181 N N . THR A 1 291 ? 4.930 -18.729 -54.216 1.00 29.50 291 THR A N 1
ATOM 2182 C CA . THR A 1 291 ? 5.037 -20.151 -53.807 1.00 29.50 291 THR A CA 1
ATOM 2183 C C . THR A 1 291 ? 5.750 -20.322 -52.461 1.00 29.50 291 THR A C 1
ATOM 2185 O O . THR A 1 291 ? 6.641 -19.565 -52.091 1.00 29.50 291 THR A O 1
ATOM 2188 N N . SER A 1 292 ? 5.299 -21.349 -51.754 1.00 29.47 292 SER A N 1
ATOM 2189 C CA . SER A 1 292 ? 5.699 -21.902 -50.462 1.00 29.47 292 SER A CA 1
ATOM 2190 C C . SER A 1 292 ? 6.988 -22.744 -50.471 1.00 29.47 292 SER A C 1
ATOM 2192 O O . SER A 1 292 ? 7.404 -23.227 -51.518 1.00 29.47 292 SER A O 1
ATOM 2194 N N . ALA A 1 293 ? 7.447 -23.038 -49.245 1.00 29.61 293 ALA A N 1
ATOM 2195 C CA . ALA A 1 293 ? 8.179 -24.227 -48.770 1.00 29.61 293 ALA A CA 1
ATOM 2196 C C . ALA A 1 293 ? 9.700 -24.123 -48.509 1.00 29.61 293 ALA A C 1
ATOM 2198 O O . ALA A 1 293 ? 10.509 -23.890 -49.395 1.00 29.61 293 ALA A O 1
ATOM 2199 N N . GLU A 1 294 ? 10.007 -24.375 -47.227 1.00 30.50 294 GLU A N 1
ATOM 2200 C CA . GLU A 1 294 ? 11.126 -25.125 -46.638 1.00 30.50 294 GLU A CA 1
ATOM 2201 C C . GLU A 1 294 ? 12.555 -24.929 -47.160 1.00 30.50 294 GLU A C 1
ATOM 2203 O O . GLU A 1 294 ? 12.902 -25.315 -48.270 1.00 30.50 294 GLU A O 1
ATOM 2208 N N . SER A 1 295 ? 13.454 -24.559 -46.240 1.00 30.28 295 SER A N 1
ATOM 2209 C CA . SER A 1 295 ? 14.765 -25.211 -46.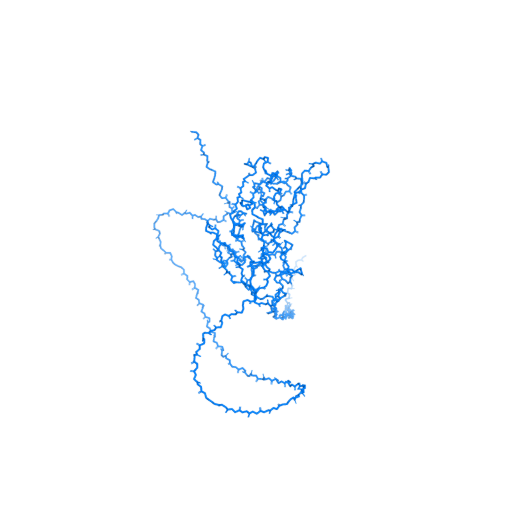130 1.00 30.28 295 SER A CA 1
ATOM 2210 C C . SER A 1 295 ? 15.370 -25.030 -44.737 1.00 30.28 295 SER A C 1
ATOM 2212 O O . SER A 1 295 ? 15.779 -23.946 -44.327 1.00 30.28 295 SER A O 1
ATOM 2214 N N . ARG A 1 296 ? 15.453 -26.158 -44.024 1.00 29.03 296 ARG A N 1
ATOM 2215 C CA . ARG A 1 296 ? 16.430 -26.434 -42.966 1.00 29.03 296 ARG A CA 1
ATOM 2216 C C . ARG A 1 296 ? 17.832 -26.092 -43.478 1.00 29.03 296 ARG A C 1
ATOM 2218 O O . ARG A 1 296 ? 18.232 -26.556 -44.541 1.00 29.03 296 ARG A O 1
ATOM 2225 N N . SER A 1 297 ? 18.621 -25.390 -42.677 1.00 30.58 297 SER A N 1
ATOM 2226 C CA . SER A 1 297 ? 20.079 -25.438 -42.783 1.00 30.58 297 SER A CA 1
ATOM 2227 C C . SER A 1 297 ? 20.690 -25.375 -41.393 1.00 30.58 297 SER A C 1
ATOM 2229 O O . SER A 1 297 ? 20.689 -24.348 -40.721 1.00 30.58 297 SER A O 1
ATOM 2231 N N . GLN A 1 298 ? 21.178 -26.540 -40.966 1.00 29.11 298 GLN A N 1
ATOM 2232 C CA . GLN A 1 298 ? 22.168 -26.683 -39.912 1.00 29.11 298 GLN A CA 1
ATOM 2233 C C . GLN A 1 298 ? 23.423 -25.918 -40.339 1.00 29.11 298 GLN A C 1
ATOM 2235 O O . GLN A 1 298 ? 23.954 -26.164 -41.420 1.00 29.11 298 GLN A O 1
ATOM 2240 N N . SER A 1 299 ? 23.915 -25.027 -39.483 1.00 29.33 299 SER A N 1
ATOM 2241 C CA . SER A 1 299 ? 25.270 -24.501 -39.604 1.00 29.33 299 SER A CA 1
ATOM 2242 C C . SER A 1 299 ? 26.051 -24.891 -38.362 1.00 29.33 299 SER A C 1
ATOM 2244 O O . SER A 1 299 ? 25.857 -24.367 -37.268 1.00 29.33 299 SER A O 1
ATOM 2246 N N . VAL A 1 300 ? 26.906 -25.885 -38.571 1.00 29.80 300 VAL A N 1
ATOM 2247 C CA . VAL A 1 300 ? 28.038 -26.239 -37.727 1.00 29.80 300 VAL A CA 1
ATOM 2248 C C . VAL A 1 300 ? 28.968 -25.026 -37.673 1.00 29.80 300 VAL A C 1
ATOM 2250 O O . VAL A 1 300 ? 29.472 -24.592 -38.709 1.00 29.80 300 VAL A O 1
ATOM 2253 N N . ARG A 1 301 ? 29.248 -24.500 -36.476 1.00 27.98 301 ARG A N 1
ATOM 2254 C CA . ARG A 1 301 ? 30.459 -23.705 -36.253 1.00 27.98 301 ARG A CA 1
ATOM 2255 C C . ARG A 1 301 ? 31.242 -24.208 -35.054 1.00 27.98 301 ARG A C 1
ATOM 2257 O O . ARG A 1 301 ? 30.766 -24.286 -33.929 1.00 27.98 301 ARG A O 1
ATOM 2264 N N . THR A 1 302 ? 32.463 -24.556 -35.411 1.00 29.22 302 THR A N 1
ATOM 2265 C CA . THR A 1 302 ? 33.601 -25.034 -34.655 1.00 29.22 302 THR A CA 1
ATOM 2266 C C . THR A 1 302 ? 33.983 -24.105 -33.507 1.00 29.22 302 THR A C 1
ATOM 2268 O O . THR A 1 302 ? 33.997 -22.882 -33.647 1.00 29.22 302 THR A O 1
ATOM 2271 N N . LEU A 1 303 ? 34.347 -24.748 -32.398 1.00 28.12 303 LEU A N 1
ATOM 2272 C CA . LEU A 1 303 ? 35.065 -24.227 -31.241 1.00 28.12 303 LEU A CA 1
ATOM 2273 C C . LEU A 1 303 ? 36.311 -23.424 -31.631 1.00 28.12 303 LEU A C 1
ATOM 2275 O O . LEU A 1 303 ? 37.101 -23.873 -32.460 1.00 28.12 303 LEU A O 1
ATOM 2279 N N . ASN A 1 304 ? 36.508 -22.291 -30.957 1.00 28.48 304 ASN A N 1
ATOM 2280 C CA . ASN A 1 304 ? 37.800 -21.868 -30.411 1.00 28.48 304 ASN A CA 1
ATOM 2281 C C . ASN A 1 304 ? 37.619 -20.559 -29.633 1.00 28.48 304 ASN A C 1
ATOM 2283 O O . ASN A 1 304 ? 37.540 -19.498 -30.246 1.00 28.48 304 ASN A O 1
ATOM 2287 N N . TYR A 1 305 ? 37.647 -20.611 -28.298 1.00 26.17 305 TYR A N 1
ATOM 2288 C CA . TYR A 1 305 ? 38.378 -19.587 -27.553 1.00 26.17 305 TYR A CA 1
ATOM 2289 C C . TYR A 1 305 ? 38.852 -20.095 -26.186 1.00 26.17 305 TYR A C 1
ATOM 2291 O O . TYR A 1 305 ? 38.072 -20.511 -25.340 1.00 26.17 305 TYR A O 1
ATOM 2299 N N . LYS A 1 306 ? 40.181 -20.067 -26.083 1.00 28.58 306 LYS A N 1
ATOM 2300 C CA . LYS A 1 306 ? 41.107 -20.278 -24.970 1.00 28.58 306 LYS A CA 1
ATOM 2301 C C . LYS A 1 306 ? 40.581 -20.076 -23.545 1.00 28.58 306 LYS A C 1
ATOM 2303 O O . LYS A 1 306 ? 40.147 -18.987 -23.180 1.00 28.58 306 LYS A O 1
ATOM 2308 N N . ASP A 1 307 ? 40.879 -21.087 -22.733 1.00 27.89 307 ASP A N 1
ATOM 2309 C CA . ASP A 1 307 ? 41.184 -20.981 -21.309 1.00 27.89 307 ASP A CA 1
ATOM 2310 C C . ASP A 1 307 ? 42.219 -19.885 -21.024 1.00 27.89 307 ASP A C 1
ATOM 2312 O O . ASP A 1 307 ? 43.259 -19.783 -21.682 1.00 27.89 307 ASP A O 1
ATOM 2316 N N . THR A 1 308 ? 41.986 -19.103 -19.975 1.00 31.14 308 THR A N 1
ATOM 2317 C CA . THR A 1 308 ? 43.080 -18.596 -19.140 1.00 31.14 308 THR A CA 1
ATOM 2318 C C . THR A 1 308 ? 42.594 -18.517 -17.700 1.00 31.14 308 THR A C 1
ATOM 2320 O O . THR A 1 308 ? 41.822 -17.639 -17.326 1.00 31.14 308 THR A O 1
ATOM 2323 N N . SER A 1 309 ? 43.036 -19.484 -16.899 1.00 30.50 309 SER A N 1
ATOM 2324 C CA . SER A 1 309 ? 42.958 -19.449 -15.447 1.00 30.50 309 SER A CA 1
ATOM 2325 C C . SER A 1 309 ? 43.993 -18.467 -14.903 1.00 30.50 309 SER A C 1
ATOM 2327 O O . SER A 1 309 ? 45.169 -18.559 -15.261 1.00 30.50 309 SER A O 1
ATOM 2329 N N . SER A 1 310 ? 43.609 -17.623 -13.953 1.00 32.44 310 SER A N 1
ATOM 2330 C CA . SER A 1 310 ? 44.557 -17.110 -12.965 1.00 32.44 310 SER A CA 1
ATOM 2331 C C . SER A 1 310 ? 43.869 -16.991 -11.613 1.00 32.44 310 SER A C 1
ATOM 2333 O O . SER A 1 310 ? 43.192 -16.015 -11.305 1.00 32.44 310 SER A O 1
ATOM 2335 N N . SER A 1 311 ? 44.059 -18.041 -10.825 1.00 29.42 311 SER A N 1
ATOM 2336 C CA . SER A 1 311 ? 43.979 -18.060 -9.373 1.00 29.42 311 SER A CA 1
ATOM 2337 C C . SER A 1 311 ? 44.984 -17.074 -8.772 1.00 29.42 311 SER A C 1
ATOM 2339 O O . SER A 1 311 ? 46.178 -17.183 -9.057 1.00 29.42 311 SER A O 1
ATOM 2341 N N . ILE A 1 312 ? 44.533 -16.179 -7.894 1.00 30.77 312 ILE A N 1
ATOM 2342 C CA . ILE A 1 312 ? 45.410 -15.518 -6.922 1.00 30.77 312 ILE A CA 1
ATOM 2343 C C . ILE A 1 312 ? 44.886 -15.850 -5.528 1.00 30.77 312 ILE A C 1
ATOM 2345 O O . ILE A 1 312 ? 43.780 -15.485 -5.142 1.00 30.77 312 ILE A O 1
ATOM 2349 N N . SER A 1 313 ? 45.722 -16.603 -4.824 1.00 30.47 313 SER A N 1
ATOM 2350 C CA . SER A 1 313 ? 45.669 -16.943 -3.411 1.00 30.47 313 SER A CA 1
ATOM 2351 C C . SER A 1 313 ? 46.710 -16.080 -2.702 1.00 30.47 313 SER A C 1
ATOM 2353 O O . SER A 1 313 ? 47.860 -16.062 -3.140 1.00 30.47 313 SER A O 1
ATOM 2355 N N . SER A 1 314 ? 46.361 -15.453 -1.579 1.00 31.03 314 SER A N 1
ATOM 2356 C CA . SER A 1 314 ? 47.345 -15.112 -0.546 1.00 31.03 314 SER A CA 1
ATOM 2357 C C . SER A 1 314 ? 46.692 -15.057 0.835 1.00 31.03 314 SER A C 1
ATOM 2359 O O . SER A 1 314 ? 45.796 -14.256 1.089 1.00 31.03 314 SER A O 1
ATOM 2361 N N . SER A 1 315 ? 47.174 -15.944 1.695 1.00 30.08 315 SER A N 1
ATOM 2362 C CA . SER A 1 315 ? 46.923 -16.112 3.125 1.00 30.08 315 SER A CA 1
ATOM 2363 C C . SER A 1 315 ? 47.726 -15.131 4.002 1.00 30.08 315 SER A C 1
ATOM 2365 O O . SER A 1 315 ? 48.842 -14.798 3.618 1.00 30.08 315 SER A O 1
ATOM 2367 N N . PHE A 1 316 ? 47.140 -14.755 5.157 1.00 28.22 316 PHE A N 1
ATOM 2368 C CA . PHE A 1 316 ? 47.667 -14.485 6.530 1.00 28.22 316 PHE A CA 1
ATOM 2369 C C . PHE A 1 316 ? 49.167 -14.140 6.737 1.00 28.22 316 PHE A C 1
ATOM 2371 O O . PHE A 1 316 ? 50.035 -14.731 6.110 1.00 28.22 316 PHE A O 1
ATOM 2378 N N . ASP A 1 317 ? 49.572 -13.224 7.634 1.00 32.06 317 ASP A N 1
ATOM 2379 C CA . ASP A 1 317 ? 49.364 -13.227 9.105 1.00 32.06 317 ASP A CA 1
ATOM 2380 C C . ASP A 1 317 ? 49.709 -11.835 9.741 1.00 32.06 317 ASP A C 1
ATOM 2382 O O . ASP A 1 317 ? 50.377 -11.025 9.090 1.00 32.06 317 ASP A O 1
ATOM 2386 N N . PRO A 1 318 ? 49.296 -11.531 10.996 1.00 41.66 318 PRO A N 1
ATOM 2387 C CA . PRO A 1 318 ? 49.365 -10.214 11.637 1.00 41.66 318 PRO A CA 1
ATOM 2388 C C . PRO A 1 318 ? 50.603 -10.033 12.536 1.00 41.66 318 PRO A C 1
ATOM 2390 O O . PRO A 1 318 ? 51.220 -10.992 12.997 1.00 41.66 318 PRO A O 1
ATOM 2393 N N . THR A 1 319 ? 50.952 -8.791 12.885 1.00 29.66 319 THR A N 1
ATOM 2394 C CA . THR A 1 319 ? 51.831 -8.526 14.040 1.00 29.66 319 THR A CA 1
ATOM 2395 C C . THR A 1 319 ? 51.436 -7.236 14.761 1.00 29.66 319 THR A C 1
ATOM 2397 O O . THR A 1 319 ? 51.329 -6.174 14.153 1.00 29.66 319 THR A O 1
ATOM 2400 N N . LEU A 1 320 ? 51.215 -7.372 16.075 1.00 31.03 320 LEU A N 1
ATOM 2401 C CA . LEU A 1 320 ? 50.956 -6.326 17.070 1.00 31.03 320 LEU A CA 1
ATOM 2402 C C . LEU A 1 320 ? 52.136 -5.353 17.220 1.00 31.03 320 LEU A C 1
ATOM 2404 O O . LEU A 1 320 ? 53.271 -5.808 17.347 1.00 31.03 320 LEU A O 1
ATOM 2408 N N . THR A 1 321 ? 51.862 -4.060 17.450 1.00 29.23 321 THR A N 1
ATOM 2409 C CA . THR A 1 321 ? 52.578 -3.272 18.480 1.00 29.23 321 THR A CA 1
ATOM 2410 C C . THR A 1 321 ? 51.738 -2.079 18.989 1.00 29.23 321 THR A C 1
ATOM 2412 O O . THR A 1 321 ? 51.384 -1.193 18.223 1.00 29.23 321 THR A O 1
ATOM 2415 N N . SER A 1 322 ? 51.452 -2.111 20.299 1.00 31.89 322 SER A N 1
ATOM 2416 C CA . SER A 1 322 ? 51.205 -1.035 21.291 1.00 31.89 322 SER A CA 1
ATOM 2417 C C . SER A 1 322 ? 50.310 0.187 20.996 1.00 31.89 322 SER A C 1
ATOM 2419 O O . SER A 1 322 ? 50.640 1.049 20.186 1.00 31.89 322 SER A O 1
ATOM 2421 N N . ALA A 1 323 ? 49.276 0.311 21.840 1.00 30.75 323 ALA A N 1
ATOM 2422 C CA . ALA A 1 323 ? 48.403 1.466 22.084 1.00 30.75 323 ALA A CA 1
ATOM 2423 C C . ALA A 1 323 ? 49.131 2.725 22.616 1.00 30.75 323 ALA A C 1
ATOM 2425 O O . ALA A 1 323 ? 50.260 2.635 23.111 1.00 30.75 323 ALA A O 1
ATOM 2426 N N . PRO A 1 324 ? 48.439 3.881 22.605 1.00 36.09 324 PRO A N 1
ATOM 2427 C CA . PRO A 1 324 ? 47.905 4.359 23.883 1.00 36.09 324 PRO A CA 1
ATOM 2428 C C . PRO A 1 324 ? 46.426 4.795 23.840 1.00 36.09 324 PRO A C 1
ATOM 2430 O O . PRO A 1 324 ? 45.959 5.394 22.879 1.00 36.09 324 PRO A O 1
ATOM 2433 N N . GLU A 1 325 ? 45.745 4.453 24.935 1.00 35.19 325 GLU A N 1
ATOM 2434 C CA . GLU A 1 325 ? 44.555 5.044 25.572 1.00 35.19 325 GLU A CA 1
ATOM 2435 C C . GLU A 1 325 ? 43.569 5.879 24.729 1.00 35.19 325 GLU A C 1
ATOM 2437 O O . GLU A 1 325 ? 43.805 7.044 24.413 1.00 35.19 325 GLU A O 1
ATOM 2442 N N . GLY A 1 326 ? 42.375 5.311 24.518 1.00 31.44 326 GLY A N 1
ATOM 2443 C CA . GLY A 1 326 ? 41.182 6.037 24.082 1.00 31.44 326 GLY A CA 1
ATOM 2444 C C . GLY A 1 326 ? 39.974 5.114 23.896 1.00 31.44 326 GLY A C 1
ATOM 2445 O O . GLY A 1 326 ? 39.815 4.549 22.828 1.00 31.44 326 GLY A O 1
ATOM 2446 N N . VAL A 1 327 ? 39.179 4.952 24.962 1.00 34.25 327 VAL A N 1
ATOM 2447 C CA . VAL A 1 327 ? 37.779 4.462 25.039 1.00 34.25 327 VAL A CA 1
ATOM 2448 C C . VAL A 1 327 ? 37.324 3.487 23.929 1.00 34.25 327 VAL A C 1
ATOM 2450 O O . VAL A 1 327 ? 36.857 3.905 22.874 1.00 34.25 327 VAL A O 1
ATOM 2453 N N . GLU A 1 328 ? 37.389 2.180 24.204 1.00 29.53 328 GLU A N 1
ATOM 2454 C CA . GLU A 1 328 ? 36.752 1.137 23.384 1.00 29.53 328 GLU A CA 1
ATOM 2455 C C . GLU A 1 328 ? 35.245 1.046 23.683 1.00 29.53 328 GLU A C 1
ATOM 2457 O O . GLU A 1 328 ? 34.840 0.628 24.769 1.00 29.53 328 GLU A O 1
ATOM 2462 N N . GLU A 1 329 ? 34.409 1.374 22.696 1.00 31.98 329 GLU A N 1
ATOM 2463 C CA . GLU A 1 329 ? 33.028 0.892 22.623 1.00 31.98 329 GLU A CA 1
ATOM 2464 C C . GLU A 1 329 ? 33.021 -0.466 21.907 1.00 31.98 329 GLU A C 1
ATOM 2466 O O . GLU A 1 329 ? 33.163 -0.561 20.688 1.00 31.98 329 GLU A O 1
ATOM 2471 N N . ASN A 1 330 ? 32.865 -1.543 22.679 1.00 27.05 330 ASN A N 1
ATOM 2472 C CA . ASN A 1 330 ? 32.545 -2.865 22.147 1.00 27.05 330 ASN A CA 1
ATOM 2473 C C . ASN A 1 330 ? 31.073 -2.881 21.709 1.00 27.05 330 ASN A C 1
ATOM 2475 O O . ASN A 1 330 ? 30.178 -3.096 22.527 1.00 27.05 330 ASN A O 1
ATOM 2479 N N . ILE A 1 331 ? 30.819 -2.669 20.417 1.00 29.12 331 ILE A N 1
ATOM 2480 C CA . ILE A 1 331 ? 29.500 -2.889 19.812 1.00 29.12 331 ILE A CA 1
ATOM 2481 C C . ILE A 1 331 ? 29.351 -4.388 19.545 1.00 29.12 331 ILE A C 1
ATOM 2483 O O . ILE A 1 331 ? 29.734 -4.915 18.501 1.00 29.12 331 ILE A O 1
ATOM 2487 N N . VAL A 1 332 ? 28.790 -5.087 20.529 1.00 25.25 332 VAL A N 1
ATOM 2488 C CA . VAL A 1 332 ? 28.118 -6.365 20.304 1.00 25.25 332 VAL A CA 1
ATOM 2489 C C . VAL A 1 332 ? 26.747 -6.027 19.727 1.00 25.25 332 VAL A C 1
ATOM 2491 O O . VAL A 1 332 ? 25.955 -5.346 20.374 1.00 25.25 332 VAL A O 1
ATOM 2494 N N . TRP A 1 333 ? 26.469 -6.479 18.506 1.00 24.98 333 TRP A N 1
ATOM 2495 C CA . TRP A 1 333 ? 25.145 -6.363 17.902 1.00 24.98 333 TRP A CA 1
ATOM 2496 C C . TRP A 1 333 ? 24.158 -7.242 18.675 1.00 24.98 333 TRP A C 1
ATOM 2498 O O . TRP A 1 333 ? 24.040 -8.439 18.424 1.00 24.98 333 TRP A O 1
ATOM 2508 N N . VAL A 1 334 ? 23.467 -6.633 19.636 1.00 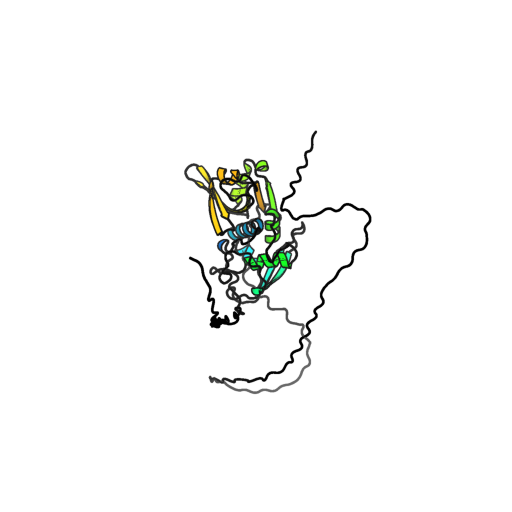27.66 334 VAL A N 1
ATOM 2509 C CA . VAL A 1 334 ? 22.225 -7.148 20.209 1.00 27.66 334 VAL A CA 1
ATOM 2510 C C . VAL A 1 334 ? 21.117 -6.204 19.758 1.00 27.66 334 VAL A C 1
ATOM 2512 O O . VAL A 1 334 ? 21.166 -5.002 20.001 1.00 27.66 334 VAL A O 1
ATOM 2515 N N . THR A 1 335 ? 20.153 -6.762 19.037 1.00 40.19 335 THR A N 1
ATOM 2516 C CA . THR A 1 335 ? 18.883 -6.157 18.630 1.00 40.19 335 THR A CA 1
ATOM 2517 C C . THR A 1 335 ? 18.196 -5.475 19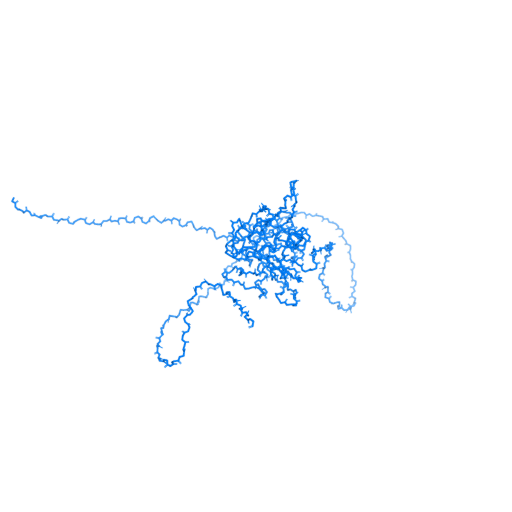.810 1.00 40.19 335 THR A C 1
ATOM 2519 O O . THR A 1 335 ? 17.638 -6.169 20.648 1.00 40.19 335 THR A O 1
ATOM 2522 N N . GLU A 1 336 ? 18.181 -4.143 19.849 1.00 31.06 336 GLU A N 1
ATOM 2523 C CA . GLU A 1 336 ? 17.253 -3.358 20.669 1.00 31.06 336 GLU A CA 1
ATOM 2524 C C . GLU A 1 336 ? 16.993 -1.999 19.993 1.00 31.06 336 GLU A C 1
ATOM 2526 O O . GLU A 1 336 ? 17.902 -1.205 19.746 1.00 31.06 336 GLU A O 1
ATOM 2531 N N . MET A 1 337 ? 15.728 -1.752 19.636 1.00 29.48 337 MET A N 1
ATOM 2532 C CA . MET A 1 337 ? 15.244 -0.460 19.149 1.00 29.48 337 MET A CA 1
ATOM 2533 C C . MET A 1 337 ? 15.419 0.597 20.246 1.00 29.48 337 MET A C 1
ATOM 2535 O O . MET A 1 337 ? 14.824 0.495 21.318 1.00 29.48 337 MET A O 1
ATOM 2539 N N . VAL A 1 338 ? 16.188 1.648 19.964 1.00 27.95 338 VAL A N 1
ATOM 2540 C CA . VAL A 1 338 ? 16.319 2.802 20.860 1.00 27.95 338 VAL A CA 1
ATOM 2541 C C . VAL A 1 338 ? 15.028 3.626 20.820 1.00 27.95 338 VAL A C 1
ATOM 2543 O O . VAL A 1 338 ? 14.749 4.331 19.851 1.00 27.95 338 VAL A O 1
ATOM 2546 N N . VAL A 1 339 ? 14.252 3.569 21.903 1.00 31.95 339 VAL A N 1
ATOM 2547 C CA . VAL A 1 339 ? 13.159 4.507 22.188 1.00 31.95 339 VAL A CA 1
ATOM 2548 C C . VAL A 1 339 ? 13.752 5.739 22.873 1.00 31.95 339 VAL A C 1
ATOM 2550 O O . VAL A 1 339 ? 14.174 5.676 24.026 1.00 31.95 339 VAL A O 1
ATOM 2553 N N . ILE A 1 340 ? 13.774 6.881 22.184 1.00 29.73 340 ILE A N 1
ATOM 2554 C CA . ILE A 1 340 ? 14.116 8.169 22.804 1.00 29.73 340 ILE A CA 1
ATOM 2555 C C . ILE A 1 340 ? 12.832 8.792 23.368 1.00 29.73 340 ILE A C 1
ATOM 2557 O O . ILE A 1 340 ? 12.113 9.506 22.672 1.00 29.73 340 ILE A O 1
ATOM 2561 N N . THR A 1 341 ? 12.541 8.556 24.648 1.00 30.47 341 THR A N 1
ATOM 2562 C CA . THR A 1 341 ? 11.561 9.353 25.407 1.00 30.47 341 THR A CA 1
ATOM 2563 C C . THR A 1 341 ? 12.228 10.612 25.953 1.00 30.47 341 THR A C 1
ATOM 2565 O O . THR A 1 341 ? 13.039 10.548 26.876 1.00 30.47 341 THR A O 1
ATOM 2568 N N . LYS A 1 342 ? 11.868 11.777 25.407 1.00 26.52 342 LYS A N 1
ATOM 2569 C CA . LYS A 1 342 ? 12.213 13.079 25.989 1.00 26.52 342 LYS A CA 1
ATOM 2570 C C . LYS A 1 342 ? 11.143 13.456 27.016 1.00 26.52 342 LYS A C 1
ATOM 2572 O O . LYS A 1 342 ? 10.049 13.863 26.641 1.00 26.52 342 LYS A O 1
ATOM 2577 N N . PHE A 1 343 ? 11.463 13.329 28.300 1.00 27.05 343 PHE A N 1
ATOM 2578 C CA . PHE A 1 343 ? 10.665 13.921 29.373 1.00 27.05 343 PHE A CA 1
ATOM 2579 C C . PHE A 1 343 ? 11.013 15.408 29.488 1.00 27.05 343 PHE A C 1
ATOM 2581 O O . PHE A 1 343 ? 12.170 15.765 29.706 1.00 27.05 343 PHE A O 1
ATOM 2588 N N . VAL A 1 344 ? 10.012 16.271 29.327 1.00 28.14 344 VAL A N 1
ATOM 2589 C CA . VAL A 1 344 ? 10.062 17.664 29.782 1.00 28.14 344 VAL A CA 1
ATOM 2590 C C . VAL A 1 344 ? 9.307 17.688 31.107 1.00 28.14 344 VAL A C 1
ATOM 2592 O O . VAL A 1 344 ? 8.130 17.342 31.138 1.00 28.14 344 VAL A O 1
ATOM 2595 N N . TYR A 1 345 ? 10.005 18.015 32.191 1.00 31.09 345 TYR A N 1
ATOM 2596 C CA . TYR A 1 345 ? 9.380 18.449 33.440 1.00 31.09 345 TYR A CA 1
ATOM 2597 C C . TYR A 1 345 ? 9.290 19.979 33.418 1.00 31.09 345 TYR A C 1
ATOM 2599 O O . TYR A 1 345 ? 10.175 20.613 32.838 1.00 31.09 345 TYR A O 1
ATOM 2607 N N . ASP A 1 346 ? 8.207 20.503 34.002 1.00 44.53 346 ASP A N 1
ATOM 2608 C CA . ASP A 1 346 ? 7.852 21.929 34.121 1.00 44.53 346 ASP A CA 1
ATOM 2609 C C . ASP A 1 346 ? 9.021 22.856 34.502 1.00 44.53 346 ASP A C 1
ATOM 2611 O O . ASP A 1 346 ? 9.827 22.491 35.392 1.00 44.53 346 ASP A O 1
#

Organism: Cryptococcus deneoformans (strain JEC21 / ATCC MYA-565) (NCBI:txid214684)